Protein AF-0000000079093019 (afdb_homodimer)

Structure (mmCIF, N/CA/C/O backbone):
data_AF-0000000079093019-model_v1
#
loop_
_entity.id
_entity.type
_entity.pdbx_description
1 polymer 'Transthyretin-like family protein'
#
loop_
_atom_site.group_PDB
_atom_site.id
_atom_site.type_symbol
_atom_site.label_atom_id
_atom_site.label_alt_id
_atom_site.label_comp_id
_atom_site.label_asym_id
_atom_site.label_entity_id
_atom_site.label_seq_id
_atom_site.pdbx_PDB_ins_code
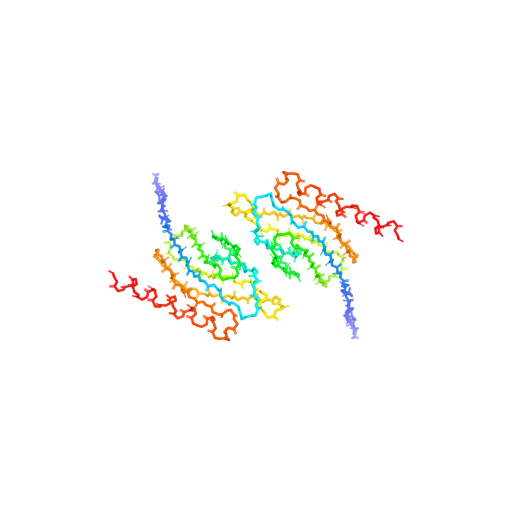_atom_site.Cartn_x
_atom_site.Cartn_y
_atom_site.Cartn_z
_atom_site.occupancy
_atom_site.B_iso_or_equiv
_atom_site.auth_seq_id
_atom_site.auth_comp_id
_atom_site.auth_asym_id
_atom_site.auth_atom_id
_atom_site.pdbx_PDB_model_num
ATOM 1 N N . MET A 1 1 ? 49.062 -25.953 28.672 1 39.28 1 MET A N 1
ATOM 2 C CA . MET A 1 1 ? 48.375 -24.812 28.062 1 39.28 1 MET A CA 1
ATOM 3 C C . MET A 1 1 ? 47.688 -25.219 26.766 1 39.28 1 MET A C 1
ATOM 5 O O . MET A 1 1 ? 48.344 -25.469 25.766 1 39.28 1 MET A O 1
ATOM 9 N N . PHE A 1 2 ? 46.594 -26.094 26.734 1 45.19 2 PHE A N 1
ATOM 10 C CA . PHE A 1 2 ? 45.656 -26.531 25.703 1 45.19 2 PHE A CA 1
ATOM 11 C C . PHE A 1 2 ? 45 -25.328 25.047 1 45.19 2 PHE A C 1
ATOM 13 O O . PHE A 1 2 ? 44.281 -24.562 25.703 1 45.19 2 PHE A O 1
ATOM 20 N N . ILE A 1 3 ? 45.594 -24.656 24.094 1 46.94 3 ILE A N 1
ATOM 21 C CA . ILE A 1 3 ? 45 -23.672 23.203 1 46.94 3 ILE A CA 1
ATOM 22 C C . ILE A 1 3 ? 43.719 -24.234 22.578 1 46.94 3 ILE A C 1
ATOM 24 O O . ILE A 1 3 ? 43.781 -25.219 21.828 1 46.94 3 ILE A O 1
ATOM 28 N N . PHE A 1 4 ? 42.562 -24.25 23.219 1 48.78 4 PHE A N 1
ATOM 29 C CA . PHE A 1 4 ? 41.25 -24.391 22.609 1 48.78 4 PHE A CA 1
ATOM 30 C C . PHE A 1 4 ? 41.125 -23.469 21.406 1 48.78 4 PHE A C 1
ATOM 32 O O . PHE A 1 4 ? 41 -22.25 21.547 1 48.78 4 PHE A O 1
ATOM 39 N N . PHE A 1 5 ? 41.781 -23.719 20.297 1 47.62 5 PHE A N 1
ATOM 40 C CA . PHE A 1 5 ? 41.469 -23.094 19.031 1 47.62 5 PHE A CA 1
ATOM 41 C C . PHE A 1 5 ? 39.969 -23.188 18.75 1 47.62 5 PHE A C 1
ATOM 43 O O . PHE A 1 5 ? 39.438 -24.281 18.484 1 47.62 5 PHE A O 1
ATOM 50 N N . LEU A 1 6 ? 39.094 -22.406 19.453 1 48.47 6 LEU A N 1
ATOM 51 C CA . LEU A 1 6 ? 37.719 -22.156 18.984 1 48.47 6 LEU A CA 1
ATOM 52 C C . LEU A 1 6 ? 37.688 -21.891 17.484 1 48.47 6 LEU A C 1
ATOM 54 O O . LEU A 1 6 ? 38.156 -20.828 17.031 1 48.47 6 LEU A O 1
ATOM 58 N N . LEU A 1 7 ? 38.062 -22.812 16.578 1 47.56 7 LEU A N 1
ATOM 59 C CA . LEU A 1 7 ? 37.656 -22.703 15.18 1 47.56 7 LEU A CA 1
ATOM 60 C C . LEU A 1 7 ? 36.219 -22.188 15.062 1 47.56 7 LEU A C 1
ATOM 62 O O . LEU A 1 7 ? 35.281 -22.875 15.43 1 47.56 7 LEU A O 1
ATOM 66 N N . GLY A 1 8 ? 35.938 -20.922 15.406 1 47.62 8 GLY A N 1
ATOM 67 C CA . GLY A 1 8 ? 34.719 -20.281 14.984 1 47.62 8 GLY A CA 1
ATOM 68 C C . GLY A 1 8 ? 34.281 -20.703 13.594 1 47.62 8 GLY A C 1
ATOM 69 O O . GLY A 1 8 ? 34.938 -20.375 12.602 1 47.62 8 GLY A O 1
ATOM 70 N N . LEU A 1 9 ? 33.781 -21.875 13.32 1 48.16 9 LEU A N 1
ATOM 71 C CA . LEU A 1 9 ? 33.031 -22.25 12.117 1 48.16 9 LEU A CA 1
ATOM 72 C C . LEU A 1 9 ? 32.125 -21.125 11.664 1 48.16 9 LEU A C 1
ATOM 74 O O . LEU A 1 9 ? 31.141 -20.812 12.336 1 48.16 9 LEU A O 1
ATOM 78 N N . LEU A 1 10 ? 32.656 -20.031 11.141 1 47.44 10 LEU A N 1
ATOM 79 C CA . LEU A 1 10 ? 31.844 -19.125 10.344 1 47.44 10 LEU A CA 1
ATOM 80 C C . LEU A 1 10 ? 30.969 -19.906 9.367 1 47.44 10 LEU A C 1
ATOM 82 O O . LEU A 1 10 ? 31.469 -20.438 8.367 1 47.44 10 LEU A O 1
ATOM 86 N N . LEU A 1 11 ? 30.141 -20.812 9.812 1 48.5 11 LEU A N 1
ATOM 87 C CA . LEU A 1 11 ? 29.109 -21.328 8.914 1 48.5 11 LEU A CA 1
ATOM 88 C C . LEU A 1 11 ? 28.484 -20.188 8.102 1 48.5 11 LEU A C 1
ATOM 90 O O . LEU A 1 11 ? 27.766 -19.344 8.648 1 48.5 11 LEU A O 1
ATOM 94 N N . ALA A 1 12 ? 29.266 -19.594 7.238 1 51.38 12 ALA A N 1
ATOM 95 C CA . ALA A 1 12 ? 28.625 -18.75 6.23 1 51.38 12 ALA A CA 1
ATOM 96 C C . ALA A 1 12 ? 27.359 -19.406 5.688 1 51.38 12 ALA A C 1
ATOM 98 O O . ALA A 1 12 ? 27.422 -20.344 4.883 1 51.38 12 ALA A O 1
ATOM 99 N N . ALA A 1 13 ? 26.391 -19.609 6.641 1 54.66 13 ALA A N 1
ATOM 100 C CA . ALA A 1 13 ? 25.141 -20.094 6.066 1 54.66 13 ALA A CA 1
ATOM 101 C C . ALA A 1 13 ? 24.797 -19.359 4.773 1 54.66 13 ALA A C 1
ATOM 103 O O . ALA A 1 13 ? 24.766 -18.125 4.742 1 54.66 13 ALA A O 1
ATOM 104 N N . ASN A 1 14 ? 25.25 -19.906 3.707 1 63.19 14 ASN A N 1
ATOM 105 C CA . ASN A 1 14 ? 25.016 -19.391 2.365 1 63.19 14 ASN A CA 1
ATOM 106 C C . ASN A 1 14 ? 23.547 -19.016 2.158 1 63.19 14 ASN A C 1
ATOM 108 O O . ASN A 1 14 ? 22.672 -19.891 2.188 1 63.19 14 ASN A O 1
ATOM 112 N N . ALA A 1 15 ? 23.188 -17.859 2.475 1 72.06 15 ALA A N 1
ATOM 113 C CA . ALA A 1 15 ? 21.859 -17.375 2.098 1 72.06 15 ALA A CA 1
ATOM 114 C C . ALA A 1 15 ? 21.609 -17.547 0.601 1 72.06 15 ALA A C 1
ATOM 116 O O . ALA A 1 15 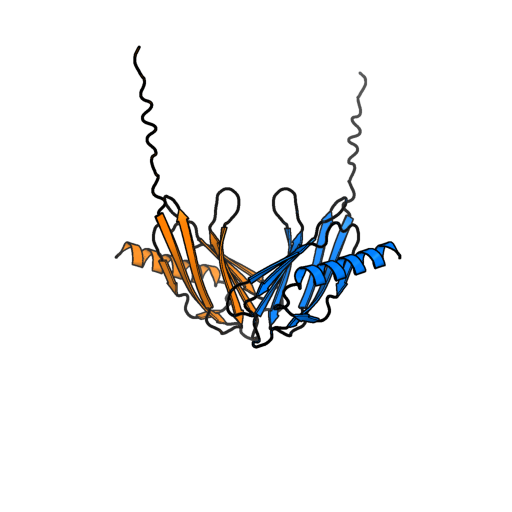? 22.531 -17.406 -0.205 1 72.06 15 ALA A O 1
ATOM 117 N N . LYS A 1 16 ? 20.641 -18.266 0.297 1 83.44 16 LYS A N 1
ATOM 118 C CA . LYS A 1 16 ? 20.188 -18.406 -1.083 1 83.44 16 LYS A CA 1
ATOM 119 C C . LYS A 1 16 ? 19.172 -17.328 -1.442 1 83.44 16 LYS A C 1
ATOM 121 O O . LYS A 1 16 ? 18.359 -16.922 -0.604 1 83.44 16 LYS A O 1
ATOM 126 N N . LYS A 1 17 ? 19.344 -16.859 -2.738 1 90.75 17 LYS A N 1
ATOM 127 C CA . LYS A 1 17 ? 18.391 -15.891 -3.266 1 90.75 17 LYS A CA 1
ATOM 128 C C . LYS A 1 17 ? 17.188 -16.594 -3.887 1 90.75 17 LYS A C 1
ATOM 130 O O . LYS A 1 17 ? 17.344 -17.5 -4.703 1 90.75 17 LYS A O 1
ATOM 135 N N . ILE A 1 18 ? 16.031 -16.328 -3.395 1 94 18 ILE A N 1
ATOM 136 C CA . ILE A 1 18 ? 14.789 -16.844 -3.973 1 94 18 ILE A CA 1
ATOM 137 C C . ILE A 1 18 ? 14.008 -15.711 -4.617 1 94 18 ILE A C 1
ATOM 139 O O . ILE A 1 18 ? 13.719 -14.703 -3.965 1 94 18 ILE A O 1
ATOM 143 N N . THR A 1 19 ? 13.695 -15.852 -5.922 1 96 19 THR A N 1
ATOM 144 C CA . THR A 1 19 ? 12.961 -14.844 -6.688 1 96 19 THR A CA 1
ATOM 145 C C . THR A 1 19 ? 11.531 -1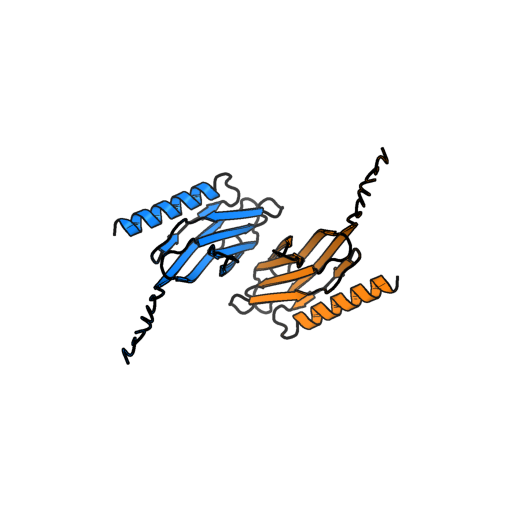5.305 -6.949 1 96 19 THR A C 1
ATOM 147 O O . THR A 1 19 ? 11.305 -16.453 -7.332 1 96 19 THR A O 1
ATOM 150 N N . VAL A 1 20 ? 10.594 -14.453 -6.652 1 97.31 20 VAL A N 1
ATOM 151 C CA . VAL A 1 20 ? 9.18 -14.672 -6.961 1 97.31 20 VAL A CA 1
ATOM 152 C C . VAL A 1 20 ? 8.727 -13.672 -8.023 1 97.31 20 VAL A C 1
ATOM 154 O O . VAL A 1 20 ? 8.898 -12.461 -7.855 1 97.31 20 VAL A O 1
ATOM 157 N N . GLU A 1 21 ? 8.219 -14.18 -9.141 1 98.06 21 GLU A N 1
ATOM 158 C CA . GLU A 1 21 ? 7.641 -13.359 -10.203 1 98.06 21 GLU A CA 1
ATOM 159 C C . GLU A 1 21 ? 6.156 -13.664 -10.383 1 98.06 21 GLU A C 1
ATOM 161 O O . GLU A 1 21 ? 5.75 -14.828 -10.398 1 98.06 21 GLU A O 1
ATOM 166 N N . VAL A 1 22 ? 5.387 -12.617 -10.43 1 98.5 22 VAL A N 1
ATOM 167 C CA . VAL A 1 22 ? 3.953 -12.789 -10.648 1 98.5 22 VAL A CA 1
ATOM 168 C C . VAL A 1 22 ? 3.5 -11.898 -11.805 1 98.5 22 VAL A C 1
ATOM 170 O O . VAL A 1 22 ? 3.969 -10.766 -11.953 1 98.5 22 VAL A O 1
ATOM 173 N N . VAL A 1 23 ? 2.656 -12.414 -12.664 1 98.31 23 VAL A N 1
ATOM 174 C CA . VAL A 1 23 ? 2.078 -11.688 -13.789 1 98.31 23 VAL A CA 1
ATOM 175 C C . VAL A 1 23 ? 0.581 -11.969 -13.875 1 98.31 23 VAL A C 1
ATOM 177 O O . VAL A 1 23 ? 0.133 -13.07 -13.547 1 98.31 23 VAL A O 1
ATOM 180 N N . GLY A 1 24 ? -0.191 -10.977 -14.258 1 98.25 24 GLY A N 1
ATOM 181 C CA . GLY A 1 24 ? -1.621 -11.164 -14.438 1 98.25 24 GLY A CA 1
ATOM 182 C C . GLY A 1 24 ? -2.332 -9.906 -14.914 1 98.25 24 GLY A C 1
ATOM 183 O O . GLY A 1 24 ? -1.687 -8.914 -15.25 1 98.25 24 GLY A O 1
ATOM 184 N N . LYS A 1 25 ? -3.578 -10.062 -15.055 1 97.62 25 LYS A N 1
ATOM 185 C CA . LYS A 1 25 ? -4.473 -8.984 -15.477 1 97.62 25 LYS A CA 1
ATOM 186 C C . LYS A 1 25 ? -5.754 -8.984 -14.648 1 97.62 25 LYS A C 1
ATOM 188 O O . LYS A 1 25 ? -6.457 -9.992 -14.578 1 97.62 25 LYS A O 1
ATOM 193 N N . PHE A 1 26 ? -6.008 -7.797 -14 1 97.25 26 PHE A N 1
ATOM 194 C CA . PHE A 1 26 ? -7.223 -7.695 -13.203 1 97.25 26 PHE A CA 1
ATOM 195 C C . PHE A 1 26 ? -8.367 -7.109 -14.023 1 97.25 26 PHE A C 1
ATOM 197 O O . PHE A 1 26 ? -8.156 -6.195 -14.82 1 97.25 26 PHE A O 1
ATOM 204 N N . LEU A 1 27 ? -9.477 -7.625 -13.82 1 96.69 27 LEU A N 1
ATOM 205 C CA . LEU A 1 27 ? -10.711 -7.125 -14.43 1 96.69 27 LEU A CA 1
ATOM 206 C C . LEU A 1 27 ? -11.688 -6.656 -13.359 1 96.69 27 LEU A C 1
ATOM 208 O O . LEU A 1 27 ? -11.773 -7.254 -12.281 1 96.69 27 LEU A O 1
ATOM 212 N N . CYS A 1 28 ? -12.359 -5.57 -13.641 1 95.56 28 CYS A N 1
ATOM 213 C CA . CYS A 1 28 ? -13.508 -5.098 -12.883 1 95.56 28 CYS A CA 1
ATOM 214 C C . CYS A 1 28 ? -14.719 -4.902 -13.789 1 95.56 28 CYS A C 1
ATOM 216 O O . CYS A 1 28 ? -14.57 -4.535 -14.961 1 95.56 28 CYS A O 1
ATOM 218 N N . HIS A 1 29 ? -15.914 -5.215 -13.508 1 90.38 29 HIS A N 1
ATOM 219 C CA . HIS A 1 29 ? -17.094 -5.195 -14.359 1 90.38 29 HIS A CA 1
ATOM 220 C C . HIS A 1 29 ? -17.438 -3.771 -14.789 1 90.38 29 HIS A C 1
ATOM 222 O O . HIS A 1 29 ? -17.734 -3.525 -15.961 1 90.38 29 HIS A O 1
ATOM 228 N N . ASN A 1 30 ? -17.609 -2.852 -14.086 1 76.19 30 ASN A N 1
ATOM 229 C CA . ASN A 1 30 ? -18.266 -1.607 -14.484 1 76.19 30 ASN A CA 1
ATOM 230 C C . ASN A 1 30 ? -17.281 -0.437 -14.484 1 76.19 30 ASN A C 1
ATOM 232 O O . ASN A 1 30 ? -17.625 0.669 -14.898 1 76.19 30 ASN A O 1
ATOM 236 N N . ASN A 1 31 ? -16.109 -0.657 -14.109 1 81.19 31 ASN A N 1
ATOM 237 C CA . ASN A 1 31 ? -15.25 0.514 -13.953 1 81.19 31 ASN A CA 1
ATOM 238 C C . ASN A 1 31 ? -13.773 0.156 -14.125 1 81.19 31 ASN A C 1
ATOM 240 O O . ASN A 1 31 ? -13.375 -0.984 -13.875 1 81.19 31 ASN A O 1
ATOM 244 N N . GLN A 1 32 ? -13.148 1.123 -14.836 1 91.25 32 GLN A N 1
ATOM 245 C CA . GLN A 1 32 ? -11.695 1.089 -14.734 1 91.25 32 GLN A CA 1
ATOM 246 C C . GLN A 1 32 ? -11.219 1.742 -13.445 1 91.25 32 GLN A C 1
ATOM 248 O O . GLN A 1 32 ? -11.508 2.912 -13.188 1 91.25 32 GLN A O 1
ATOM 253 N N . VAL A 1 33 ? -10.57 0.942 -12.617 1 93.69 33 VAL A N 1
ATOM 254 C CA . VAL A 1 33 ? -10.102 1.489 -11.352 1 93.69 33 VAL A CA 1
ATOM 255 C C . VAL A 1 33 ? -8.633 1.136 -11.141 1 93.69 33 VAL A C 1
ATOM 257 O O . VAL A 1 33 ? -8.141 0.136 -11.68 1 93.69 33 VAL A O 1
ATOM 260 N N . PRO A 1 34 ? -7.93 2.023 -10.469 1 95.31 34 PRO A N 1
ATOM 261 C CA . PRO A 1 34 ? -6.559 1.664 -10.094 1 95.31 34 PRO A CA 1
ATOM 262 C C . PRO A 1 34 ? -6.508 0.497 -9.109 1 95.31 34 PRO A C 1
ATOM 264 O O . PRO A 1 34 ? -7.367 0.386 -8.227 1 95.31 34 PRO A O 1
ATOM 267 N N . VAL A 1 35 ? -5.613 -0.369 -9.328 1 96.25 35 VAL A N 1
ATOM 268 C CA . VAL A 1 35 ? -5.355 -1.505 -8.445 1 96.25 35 VAL A CA 1
ATOM 269 C C . VAL A 1 35 ? -3.924 -1.44 -7.922 1 96.25 35 VAL A C 1
ATOM 271 O O . VAL A 1 35 ? -2.982 -1.256 -8.695 1 96.25 35 VAL A O 1
ATOM 274 N N . TYR A 1 36 ? -3.768 -1.495 -6.656 1 97.31 36 TYR A N 1
ATOM 275 C CA . TYR A 1 36 ? -2.461 -1.537 -6.008 1 97.31 36 TYR A CA 1
ATOM 276 C C . TYR A 1 36 ? -2.102 -2.961 -5.598 1 97.31 36 TYR A C 1
ATOM 278 O O . TYR A 1 36 ? -2.916 -3.664 -4.996 1 97.31 36 TYR A O 1
ATOM 286 N N . ILE A 1 37 ? -0.915 -3.41 -5.918 1 98.19 37 ILE A N 1
ATOM 287 C CA . ILE A 1 37 ? -0.476 -4.777 -5.668 1 98.19 37 ILE A CA 1
ATOM 288 C C . ILE A 1 37 ? 0.888 -4.766 -4.98 1 98.19 37 ILE A C 1
ATOM 290 O O . ILE A 1 37 ? 1.815 -4.098 -5.445 1 98.19 37 ILE A O 1
ATOM 294 N N . GLU A 1 38 ? 1.016 -5.484 -3.908 1 97.81 38 GLU A N 1
ATOM 295 C CA . GLU A 1 38 ? 2.281 -5.68 -3.207 1 97.81 38 GLU A CA 1
ATOM 296 C C . GLU A 1 38 ? 2.656 -7.16 -3.15 1 97.81 38 GLU A C 1
ATOM 298 O O . GLU A 1 38 ? 1.808 -8.008 -2.877 1 97.81 38 GLU A O 1
ATOM 303 N N . LEU A 1 39 ? 3.916 -7.414 -3.447 1 97.94 39 LEU A N 1
ATOM 304 C CA . LEU A 1 39 ? 4.543 -8.695 -3.123 1 97.94 39 LEU A CA 1
ATOM 305 C C . LEU A 1 39 ? 5.336 -8.594 -1.825 1 97.94 39 LEU A C 1
ATOM 307 O O . LEU A 1 39 ? 6.273 -7.801 -1.724 1 97.94 39 LEU A O 1
ATOM 311 N N . ARG A 1 40 ? 4.902 -9.352 -0.889 1 97.19 40 ARG A N 1
ATOM 312 C CA . ARG A 1 40 ? 5.5 -9.297 0.44 1 97.19 40 ARG A CA 1
ATOM 313 C C . ARG A 1 40 ? 5.98 -10.68 0.881 1 97.19 40 ARG A C 1
ATOM 315 O O . ARG A 1 40 ? 5.723 -11.68 0.207 1 97.19 40 ARG A O 1
ATOM 322 N N . GLU A 1 41 ? 6.77 -10.695 1.897 1 95.06 41 GLU A N 1
ATOM 323 C CA . GLU A 1 41 ? 7.262 -11.922 2.518 1 95.06 41 GLU A CA 1
ATOM 324 C C . GLU A 1 41 ? 7.043 -11.906 4.027 1 95.06 41 GLU A C 1
ATOM 326 O O . GLU A 1 41 ? 7.379 -10.93 4.699 1 95.06 41 GLU A O 1
ATOM 331 N N . HIS A 1 42 ? 6.461 -12.961 4.523 1 93.31 42 HIS A N 1
ATOM 332 C CA . HIS A 1 42 ? 6.336 -13.102 5.969 1 93.31 42 HIS A CA 1
ATOM 333 C C . HIS A 1 42 ? 7.699 -13.273 6.625 1 93.31 42 HIS A C 1
ATOM 335 O O . HIS A 1 42 ? 8.516 -14.078 6.168 1 93.31 42 HIS A O 1
ATOM 341 N N . ASP A 1 43 ? 7.91 -12.461 7.66 1 84.94 43 ASP A N 1
ATOM 342 C CA . ASP A 1 43 ? 9.125 -12.617 8.461 1 84.94 43 ASP A CA 1
ATOM 343 C C . ASP A 1 43 ? 8.805 -12.586 9.953 1 84.94 43 ASP A C 1
ATOM 345 O O . ASP A 1 43 ? 7.645 -12.422 10.344 1 84.94 43 ASP A O 1
ATOM 349 N N . TRP A 1 44 ? 9.812 -12.836 10.75 1 78.06 44 TRP A N 1
ATOM 350 C CA . TRP A 1 44 ? 9.648 -13.016 12.188 1 78.06 44 TRP A CA 1
ATOM 351 C C . TRP A 1 44 ? 9.156 -11.734 12.852 1 78.06 44 TRP A C 1
ATOM 353 O O . TRP A 1 44 ? 8.227 -11.758 13.656 1 78.06 44 TRP A O 1
ATOM 363 N N . ILE A 1 45 ? 9.711 -10.617 12.516 1 75.19 45 ILE A N 1
ATOM 364 C CA . ILE A 1 45 ? 9.359 -9.383 13.203 1 75.19 45 ILE A CA 1
ATOM 365 C C . ILE A 1 45 ? 8.383 -8.578 12.352 1 75.19 45 ILE A C 1
ATOM 367 O O . ILE A 1 45 ? 7.25 -8.32 12.773 1 75.19 45 ILE A O 1
ATOM 371 N N . THR A 1 46 ? 8.797 -8.148 11.219 1 80.06 46 THR A N 1
ATOM 372 C CA . THR A 1 46 ? 7.961 -7.383 10.305 1 80.06 46 THR A CA 1
ATOM 373 C C . THR A 1 46 ? 8.047 -7.949 8.891 1 80.06 46 THR A C 1
ATOM 375 O O . THR A 1 46 ? 9.125 -8.352 8.438 1 80.06 46 THR A O 1
ATOM 378 N N . ASP A 1 47 ? 6.934 -8.031 8.273 1 87.19 47 ASP A N 1
ATOM 379 C CA . ASP A 1 47 ? 6.898 -8.461 6.879 1 87.19 47 ASP A CA 1
ATOM 380 C C . ASP A 1 47 ? 7.75 -7.543 6 1 87.19 47 ASP A C 1
ATOM 382 O O . ASP A 1 47 ? 7.844 -6.34 6.258 1 87.19 47 ASP A O 1
ATOM 386 N N . ASP A 1 48 ? 8.406 -8.203 5.039 1 90.62 48 ASP A N 1
ATOM 387 C CA . ASP A 1 48 ? 9.211 -7.441 4.086 1 90.62 48 ASP A CA 1
ATOM 388 C C . ASP A 1 48 ? 8.43 -7.16 2.807 1 90.62 48 ASP A C 1
ATOM 390 O O . ASP A 1 48 ? 7.715 -8.031 2.307 1 90.62 48 ASP A O 1
ATOM 394 N N . LEU A 1 49 ? 8.508 -5.961 2.354 1 93.5 49 LEU A N 1
ATOM 395 C CA . LEU A 1 49 ? 8.023 -5.625 1.018 1 93.5 49 LEU A CA 1
ATOM 396 C C . LEU A 1 49 ? 9.062 -5.98 -0.04 1 93.5 49 LEU A C 1
ATOM 398 O O . LEU A 1 49 ? 10.188 -5.48 -0.004 1 93.5 49 LEU A O 1
ATOM 402 N N . LEU A 1 50 ? 8.75 -6.859 -0.938 1 95.12 50 LEU A N 1
ATOM 403 C CA . LEU A 1 50 ? 9.688 -7.285 -1.979 1 95.12 50 LEU A CA 1
ATOM 404 C C . LEU A 1 50 ? 9.531 -6.422 -3.227 1 95.12 50 LEU A C 1
ATOM 406 O O . LEU A 1 50 ? 10.523 -6.094 -3.881 1 95.12 50 LEU A O 1
ATOM 410 N N . ALA A 1 51 ? 8.266 -6.129 -3.584 1 96.5 51 ALA A N 1
ATOM 411 C CA . ALA A 1 51 ? 7.957 -5.32 -4.758 1 96.5 51 ALA A CA 1
ATOM 412 C C . ALA A 1 51 ? 6.527 -4.793 -4.699 1 96.5 51 ALA A C 1
ATOM 414 O O . ALA A 1 51 ? 5.699 -5.309 -3.941 1 96.5 51 ALA A O 1
ATOM 415 N N . TRP A 1 52 ? 6.242 -3.725 -5.426 1 96.31 52 TRP A N 1
ATOM 416 C CA . TRP A 1 52 ? 4.871 -3.25 -5.566 1 96.31 52 TRP A CA 1
ATOM 417 C C . TRP A 1 52 ? 4.672 -2.541 -6.902 1 96.31 52 TRP A C 1
ATOM 419 O O . TRP A 1 52 ? 5.645 -2.172 -7.566 1 96.31 52 TRP A O 1
ATOM 429 N N . THR A 1 53 ? 3.43 -2.494 -7.391 1 94.44 53 THR A N 1
ATOM 430 C CA . THR A 1 53 ? 3.033 -1.729 -8.57 1 94.44 53 THR A CA 1
ATOM 431 C C . THR A 1 53 ? 1.582 -1.272 -8.453 1 94.44 53 THR A C 1
ATOM 433 O O . THR A 1 53 ? 0.871 -1.675 -7.531 1 94.44 53 THR A O 1
ATOM 436 N N . SER A 1 54 ? 1.259 -0.276 -9.164 1 93.88 54 SER A N 1
ATOM 437 C CA . SER A 1 54 ? -0.121 0.169 -9.328 1 93.88 54 SER A CA 1
ATOM 438 C C . SER A 1 54 ? -0.508 0.232 -10.805 1 93.88 54 SER A C 1
ATOM 440 O O . SER A 1 54 ? 0.215 0.812 -11.617 1 93.88 54 SER A O 1
ATOM 442 N N . VAL A 1 55 ? -1.641 -0.388 -11.102 1 93.12 55 VAL A N 1
ATOM 443 C CA . VAL A 1 55 ? -2.076 -0.442 -12.492 1 93.12 55 VAL A CA 1
ATOM 444 C C . VAL A 1 55 ? -3.557 -0.073 -12.586 1 93.12 55 VAL A C 1
ATOM 446 O O . VAL A 1 55 ? -4.289 -0.163 -11.602 1 93.12 55 VAL A O 1
ATOM 449 N N . MET A 1 56 ? -3.943 0.325 -13.766 1 92.62 56 MET A N 1
ATOM 450 C CA . MET A 1 56 ? -5.348 0.556 -14.078 1 92.62 56 MET A CA 1
ATOM 451 C C . MET A 1 56 ? -5.973 -0.68 -14.719 1 92.62 56 MET A C 1
ATOM 453 O O . MET A 1 56 ? -5.398 -1.264 -15.641 1 92.62 56 MET A O 1
ATOM 457 N N . THR A 1 57 ? -7.062 -1.1 -14.102 1 93.75 57 THR A N 1
ATOM 458 C CA . THR A 1 57 ? -7.75 -2.174 -14.805 1 93.75 57 THR A CA 1
ATOM 459 C C . THR A 1 57 ? -8.148 -1.729 -16.203 1 93.75 57 THR A C 1
ATOM 461 O O . THR A 1 57 ? -8.531 -0.576 -16.422 1 93.75 57 THR A O 1
ATOM 464 N N . PRO A 1 58 ? -7.988 -2.576 -17.203 1 93.69 58 PRO A N 1
ATOM 465 C CA . PRO A 1 58 ? -7.523 -3.965 -17.172 1 93.69 58 PRO A CA 1
ATOM 466 C C . PRO A 1 58 ? -6.086 -4.121 -17.656 1 93.69 58 PRO A C 1
ATOM 468 O O . PRO A 1 58 ? -5.793 -5.02 -18.453 1 93.69 58 PRO A O 1
ATOM 471 N N . GLU A 1 59 ? -5.148 -3.324 -17.156 1 91.69 59 GLU A N 1
ATOM 472 C CA . GLU A 1 59 ? -3.754 -3.42 -17.578 1 91.69 59 GLU A CA 1
ATOM 473 C C . GLU A 1 59 ? -3.062 -4.617 -16.938 1 91.69 59 GLU A C 1
ATOM 475 O O . GLU A 1 59 ? -3.445 -5.051 -15.852 1 91.69 59 GLU A O 1
ATOM 480 N N . ILE A 1 60 ? -2.127 -5.094 -17.688 1 95 60 ILE A N 1
ATOM 481 C CA . ILE A 1 60 ? -1.307 -6.195 -17.188 1 95 60 ILE A CA 1
ATOM 482 C C . ILE A 1 60 ? -0.383 -5.688 -16.078 1 95 60 ILE A C 1
ATOM 484 O O . ILE A 1 60 ? 0.193 -4.602 -16.188 1 95 60 ILE A O 1
ATOM 488 N N . PHE A 1 61 ? -0.295 -6.449 -15.031 1 96.5 61 PHE A N 1
ATOM 489 C CA . PHE A 1 61 ? 0.708 -6.16 -14.016 1 96.5 61 PHE A CA 1
ATOM 490 C C . PHE A 1 61 ? 1.796 -7.227 -14 1 96.5 61 PHE A C 1
ATOM 492 O O . PHE A 1 61 ? 1.551 -8.375 -14.383 1 96.5 61 PHE A O 1
ATOM 499 N N . ARG A 1 62 ? 2.951 -6.832 -13.594 1 96.31 62 ARG A N 1
ATOM 500 C CA . ARG A 1 62 ? 4.102 -7.707 -13.398 1 96.31 62 ARG A CA 1
ATOM 501 C C . ARG A 1 62 ? 4.918 -7.273 -12.18 1 96.31 62 ARG A C 1
ATOM 503 O O . ARG A 1 62 ? 5.23 -6.094 -12.031 1 96.31 62 ARG A O 1
ATOM 510 N N . LEU A 1 63 ? 5.211 -8.188 -11.312 1 97.06 63 LEU A N 1
ATOM 511 C CA . LEU A 1 63 ? 6.039 -7.945 -10.141 1 97.06 63 LEU A CA 1
ATOM 512 C C . LEU A 1 63 ? 7.133 -9 -10.016 1 97.06 63 LEU A C 1
ATOM 514 O O . LEU A 1 63 ? 6.891 -10.18 -10.266 1 97.06 63 LEU A O 1
ATOM 518 N N . THR A 1 64 ? 8.281 -8.547 -9.695 1 96.69 64 THR A N 1
ATOM 519 C CA . THR A 1 64 ? 9.414 -9.414 -9.391 1 96.69 64 THR A CA 1
ATOM 520 C C . THR A 1 64 ? 10.078 -8.992 -8.078 1 96.69 64 THR A C 1
ATOM 522 O O . THR A 1 64 ? 10.383 -7.812 -7.879 1 96.69 64 THR A O 1
ATOM 525 N N . GLY A 1 65 ? 10.227 -9.906 -7.172 1 96.62 65 GLY A N 1
ATOM 526 C CA . GLY A 1 65 ? 10.883 -9.664 -5.902 1 96.62 65 GLY A CA 1
ATOM 527 C C . GLY A 1 65 ? 11.828 -10.781 -5.492 1 96.62 65 GLY A C 1
ATOM 528 O O . GLY A 1 65 ? 11.555 -11.953 -5.758 1 96.62 65 GLY A O 1
ATOM 529 N N . THR A 1 66 ? 12.906 -10.391 -4.871 1 93.94 66 THR A N 1
ATOM 530 C CA . THR A 1 66 ? 13.914 -11.352 -4.43 1 93.94 66 THR A CA 1
ATOM 531 C C . THR A 1 66 ? 14.195 -11.203 -2.938 1 93.94 66 THR A C 1
ATOM 533 O O . THR A 1 66 ? 14.172 -10.086 -2.408 1 93.94 66 THR A O 1
ATOM 536 N N . GLU A 1 67 ? 14.281 -12.25 -2.285 1 90.88 67 GLU A N 1
ATOM 537 C CA . GLU A 1 67 ? 14.664 -12.266 -0.875 1 90.88 67 GLU A CA 1
ATOM 538 C C . GLU A 1 67 ? 15.836 -13.203 -0.628 1 90.88 67 GLU A C 1
ATOM 540 O O . GLU A 1 67 ? 15.891 -14.305 -1.188 1 90.88 67 GLU A O 1
ATOM 545 N N . ASN A 1 68 ? 16.734 -12.719 0.167 1 84 68 ASN A N 1
ATOM 546 C CA . ASN A 1 68 ? 17.828 -13.57 0.623 1 84 68 ASN A CA 1
ATOM 547 C C . ASN A 1 68 ? 17.453 -14.359 1.871 1 84 68 ASN A C 1
ATOM 549 O O . ASN A 1 68 ? 17.062 -13.773 2.885 1 84 68 ASN A O 1
ATOM 553 N N . GLU A 1 69 ? 17.391 -15.516 1.697 1 79.06 69 GLU A N 1
ATOM 554 C CA . GLU A 1 69 ? 17.031 -16.328 2.852 1 79.06 69 GLU A CA 1
ATOM 555 C C . GLU A 1 69 ? 17.812 -17.641 2.879 1 79.06 69 GLU A C 1
ATOM 557 O O . GLU A 1 69 ? 18.344 -18.078 1.855 1 79.06 69 GLU A O 1
ATOM 562 N N . MET A 1 70 ? 17.969 -18.312 3.979 1 73.81 70 MET A N 1
ATOM 563 C CA . MET A 1 70 ? 18.719 -19.562 4.156 1 73.81 70 MET A CA 1
ATOM 564 C C . MET A 1 70 ? 17.875 -20.766 3.721 1 73.81 70 MET A C 1
ATOM 566 O O . MET A 1 70 ? 18.422 -21.766 3.24 1 73.81 70 MET A O 1
ATOM 570 N N . ARG A 1 71 ? 16.672 -20.625 3.955 1 81.94 71 ARG A N 1
ATOM 571 C CA . ARG A 1 71 ? 15.875 -21.812 3.674 1 81.94 71 ARG A CA 1
ATOM 572 C C . ARG A 1 71 ? 14.742 -21.5 2.711 1 81.94 71 ARG A C 1
ATOM 574 O O . ARG A 1 71 ? 14.758 -21.938 1.556 1 81.94 71 ARG A O 1
ATOM 581 N N . SER A 1 72 ? 13.727 -21.156 3.121 1 89.69 72 SER A N 1
ATOM 582 C CA . SER A 1 72 ? 12.523 -20.891 2.342 1 89.69 72 SER A CA 1
ATOM 583 C C . SER A 1 72 ? 11.93 -19.516 2.684 1 89.69 72 SER A C 1
ATOM 585 O O . SER A 1 72 ? 12.266 -18.938 3.719 1 89.69 72 SER A O 1
ATOM 587 N N . ILE A 1 73 ? 11.211 -19.109 1.644 1 94 73 ILE A N 1
ATOM 588 C CA . ILE A 1 73 ? 10.461 -17.891 1.929 1 94 73 ILE A CA 1
ATOM 589 C C . ILE A 1 73 ? 8.969 -18.172 1.89 1 94 73 ILE A C 1
ATOM 591 O O . ILE A 1 73 ? 8.539 -19.203 1.344 1 94 73 ILE A O 1
ATOM 595 N N . ASN A 1 74 ? 8.125 -17.281 2.525 1 95.69 74 ASN A N 1
ATOM 596 C CA . ASN A 1 74 ? 6.664 -17.359 2.547 1 95.69 74 ASN A CA 1
ATOM 597 C C . ASN A 1 74 ? 6.031 -16.125 1.919 1 95.69 74 ASN A C 1
ATOM 599 O O . ASN A 1 74 ? 5.461 -15.281 2.623 1 95.69 74 ASN A O 1
ATOM 603 N N . PRO A 1 75 ? 6.07 -16.078 0.602 1 97.25 75 PRO A N 1
ATOM 604 C CA . PRO A 1 75 ? 5.547 -14.883 -0.073 1 97.25 75 PRO A CA 1
ATOM 605 C C . PRO A 1 75 ? 4.02 -14.828 -0.07 1 97.25 75 PRO A C 1
ATOM 607 O O . PRO A 1 75 ? 3.361 -15.852 0.104 1 97.25 75 PRO A O 1
ATOM 610 N N . PHE A 1 76 ? 3.512 -13.609 -0.203 1 98.25 76 PHE A N 1
ATOM 611 C CA . PHE A 1 76 ? 2.082 -13.398 -0.384 1 98.25 76 PHE A CA 1
ATOM 612 C C . PHE A 1 76 ? 1.815 -12.102 -1.144 1 98.25 76 PHE A C 1
ATOM 614 O O . PHE A 1 76 ? 2.684 -11.234 -1.218 1 98.25 76 PHE A O 1
ATOM 621 N N . LEU A 1 77 ? 0.678 -12.008 -1.745 1 98.44 77 LEU A N 1
ATOM 622 C CA . LEU A 1 77 ? 0.233 -10.805 -2.434 1 98.44 77 LEU A CA 1
ATOM 623 C C . LEU A 1 77 ? -0.806 -10.055 -1.606 1 98.44 77 LEU A C 1
ATOM 625 O O . LEU A 1 77 ? -1.678 -10.672 -0.991 1 98.44 77 LEU A O 1
ATOM 629 N N . VAL A 1 78 ? -0.656 -8.789 -1.542 1 98.19 78 VAL A N 1
ATOM 630 C CA . VAL A 1 78 ? -1.713 -7.898 -1.081 1 98.19 78 VAL A CA 1
ATOM 631 C C . VAL A 1 78 ? -2.281 -7.117 -2.264 1 98.19 78 VAL A C 1
ATOM 633 O O . VAL A 1 78 ? -1.541 -6.434 -2.977 1 98.19 78 VAL A O 1
ATOM 636 N N . ILE A 1 79 ? -3.545 -7.191 -2.49 1 98.31 79 ILE A N 1
ATOM 637 C CA . ILE A 1 79 ? -4.23 -6.531 -3.596 1 98.31 79 ILE A CA 1
ATOM 638 C C . ILE A 1 79 ? -5.293 -5.578 -3.051 1 98.31 79 ILE A C 1
ATOM 640 O O . ILE A 1 79 ? -6.176 -5.988 -2.293 1 98.31 79 ILE A O 1
ATOM 644 N N . LYS A 1 80 ? -5.184 -4.332 -3.381 1 97.69 80 LYS A N 1
ATOM 645 C CA . LYS A 1 80 ? -6.125 -3.307 -2.941 1 97.69 80 LYS A CA 1
ATOM 646 C C . LYS A 1 80 ? -6.832 -2.664 -4.129 1 97.69 80 LYS A C 1
ATOM 648 O O . LYS A 1 80 ? -6.184 -2.211 -5.074 1 97.69 80 LYS A O 1
ATOM 653 N N . HIS A 1 81 ? -8.156 -2.615 -4.082 1 95.31 81 HIS A N 1
ATOM 654 C CA . HIS A 1 81 ? -8.93 -2.072 -5.191 1 95.31 81 HIS A CA 1
ATOM 655 C C . HIS A 1 81 ? -10.273 -1.527 -4.711 1 95.31 81 HIS A C 1
ATOM 657 O O . HIS A 1 81 ? -10.641 -1.716 -3.553 1 95.31 81 HIS A O 1
ATOM 663 N N . THR A 1 82 ? -10.945 -0.863 -5.602 1 93 82 THR A N 1
ATOM 664 C CA . THR A 1 82 ? -12.258 -0.292 -5.297 1 93 82 THR A CA 1
ATOM 665 C C . THR A 1 82 ? -13.273 -0.664 -6.367 1 93 82 THR A C 1
ATOM 667 O O . THR A 1 82 ? -14.117 0.152 -6.738 1 93 82 THR A O 1
ATOM 670 N N . CYS A 1 83 ? -13.188 -1.826 -6.887 1 94 83 CYS A N 1
ATOM 671 C CA . CYS A 1 83 ? -14.016 -2.256 -8 1 94 83 CYS A CA 1
ATOM 672 C C . CYS A 1 83 ? -15.5 -2.109 -7.668 1 94 83 CYS A C 1
ATOM 674 O O . CYS A 1 83 ? -16.297 -1.766 -8.539 1 94 83 CYS A O 1
ATOM 676 N N . ARG A 1 84 ? -15.906 -2.273 -6.516 1 92.25 84 ARG A N 1
ATOM 677 C CA . ARG A 1 84 ? -17.312 -2.238 -6.109 1 92.25 84 ARG A CA 1
ATOM 678 C C . ARG A 1 84 ? -17.688 -0.875 -5.539 1 92.25 84 ARG A C 1
ATOM 680 O O . ARG A 1 84 ? -18.719 -0.726 -4.902 1 92.25 84 ARG A O 1
ATOM 687 N N . GLY A 1 85 ? -16.688 0.069 -5.559 1 88.62 85 GLY A N 1
ATOM 688 C CA . GLY A 1 85 ? -16.953 1.432 -5.125 1 88.62 85 GLY A CA 1
ATOM 689 C C . GLY A 1 85 ? -16.484 1.709 -3.709 1 88.62 85 GLY A C 1
ATOM 690 O O . GLY A 1 85 ? -16.672 2.811 -3.191 1 88.62 85 GLY A O 1
ATOM 691 N N . TYR A 1 86 ? -16.031 0.656 -3.064 1 88.5 86 TYR A N 1
ATOM 692 C CA . TYR A 1 86 ? -15.453 0.809 -1.731 1 88.5 86 TYR A CA 1
ATOM 693 C C . TYR A 1 86 ? -14.117 0.08 -1.623 1 88.5 86 TYR A C 1
ATOM 695 O O . TYR A 1 86 ? -13.836 -0.824 -2.412 1 88.5 86 TYR A O 1
ATOM 703 N N . PRO A 1 87 ? -13.266 0.576 -0.714 1 92.06 87 PRO A N 1
ATOM 704 C CA . PRO A 1 87 ? -11.945 -0.04 -0.594 1 92.06 87 PRO A CA 1
ATOM 705 C C . PRO A 1 87 ? -12.016 -1.513 -0.195 1 92.06 87 PRO A C 1
ATOM 707 O O . PRO A 1 87 ? -12.711 -1.866 0.759 1 92.06 87 PRO A O 1
ATOM 710 N N . GLU A 1 88 ? -11.352 -2.377 -0.933 1 94.88 88 GLU A N 1
ATOM 711 C CA . GLU A 1 88 ? -11.203 -3.799 -0.639 1 94.88 88 GLU A CA 1
ATOM 712 C C . GLU A 1 88 ? -9.742 -4.223 -0.668 1 94.88 88 GLU A C 1
ATOM 714 O O . GLU A 1 88 ? -8.961 -3.719 -1.475 1 94.88 88 GLU A O 1
ATOM 719 N N . LYS A 1 89 ? -9.438 -5.113 0.187 1 96.56 89 LYS A N 1
ATOM 720 C CA . LYS A 1 89 ? -8.094 -5.672 0.306 1 96.56 89 LYS A CA 1
ATOM 721 C C . LYS A 1 89 ? -8.125 -7.195 0.298 1 96.56 89 LYS A C 1
ATOM 723 O O . LYS A 1 89 ? -8.891 -7.809 1.043 1 96.56 89 LYS A O 1
ATOM 728 N N . LEU A 1 90 ? -7.375 -7.781 -0.564 1 98 90 LEU A N 1
ATOM 729 C CA . LEU A 1 90 ? -7.211 -9.234 -0.633 1 98 90 LEU A CA 1
ATOM 730 C C . LEU A 1 90 ? -5.781 -9.633 -0.3 1 98 90 LEU A C 1
ATOM 732 O O . LEU A 1 90 ? -4.832 -8.938 -0.674 1 98 90 LEU A O 1
ATOM 736 N N . ILE A 1 91 ? -5.652 -10.758 0.368 1 98.19 91 ILE A N 1
ATOM 737 C CA . ILE A 1 91 ? -4.348 -11.344 0.664 1 98.19 91 ILE A CA 1
ATOM 738 C C . ILE A 1 91 ? -4.277 -12.758 0.093 1 98.19 91 ILE A C 1
ATOM 740 O O . ILE A 1 91 ? -5.152 -13.594 0.361 1 98.19 91 ILE A O 1
ATOM 744 N N . VAL A 1 92 ? -3.314 -13.031 -0.708 1 98.69 92 VAL A N 1
ATOM 745 C CA . VAL A 1 92 ? -3.123 -14.336 -1.327 1 98.69 92 VAL A CA 1
ATOM 746 C C . VAL A 1 92 ? -1.789 -14.93 -0.877 1 98.69 92 VAL A C 1
ATOM 748 O O . VAL A 1 92 ? -0.726 -14.5 -1.328 1 98.69 92 VAL A O 1
ATOM 751 N N . ASP A 1 93 ? -1.82 -15.969 -0.182 1 98.12 93 ASP A N 1
ATOM 752 C CA . ASP A 1 93 ? -0.634 -16.641 0.327 1 98.12 93 ASP A CA 1
ATOM 753 C C . ASP A 1 93 ? -0.124 -17.688 -0.671 1 98.12 93 ASP A C 1
ATOM 755 O O . ASP A 1 93 ? -0.91 -18.438 -1.241 1 98.12 93 ASP A O 1
ATOM 759 N N . PHE A 1 94 ? 1.158 -17.672 -0.847 1 97.56 94 PHE A N 1
ATOM 760 C CA . PHE A 1 94 ? 1.75 -18.625 -1.773 1 97.56 94 PHE A CA 1
ATOM 761 C C . PHE A 1 94 ? 2.209 -19.875 -1.038 1 97.56 94 PHE A C 1
ATOM 763 O O . PHE A 1 94 ? 2.535 -20.891 -1.665 1 97.56 94 PHE A O 1
ATOM 770 N N . GLY A 1 95 ? 2.305 -19.812 0.29 1 94.38 95 GLY A N 1
ATOM 771 C CA . GLY A 1 95 ? 2.896 -20.906 1.045 1 94.38 95 GLY A CA 1
ATOM 772 C C . GLY A 1 95 ? 4.41 -20.875 1.064 1 94.38 95 GLY A C 1
ATOM 773 O O . GLY A 1 95 ? 5.012 -19.797 0.96 1 94.38 95 GLY A O 1
ATOM 774 N N . HIS A 1 96 ? 5.008 -22.016 1.281 1 93.06 96 HIS A N 1
ATOM 775 C CA . HIS A 1 96 ? 6.461 -22.125 1.377 1 93.06 96 HIS A CA 1
ATOM 776 C C . HIS A 1 96 ? 7.09 -22.312 0.002 1 93.06 96 HIS A C 1
ATOM 778 O O . HIS A 1 96 ? 6.77 -23.266 -0.706 1 93.06 96 HIS A O 1
ATOM 784 N N . ILE A 1 97 ? 7.945 -21.391 -0.291 1 93.38 97 ILE A N 1
ATOM 785 C CA . ILE A 1 97 ? 8.633 -21.438 -1.575 1 93.38 97 ILE A CA 1
ATOM 786 C C . ILE A 1 97 ? 10.133 -21.625 -1.351 1 93.38 97 ILE A C 1
ATOM 788 O O . ILE A 1 97 ? 10.758 -20.844 -0.636 1 93.38 97 ILE A O 1
ATOM 792 N N . LYS A 1 98 ? 10.797 -22.531 -2.004 1 90.88 98 LYS A N 1
ATOM 793 C CA . LYS A 1 98 ? 12.195 -22.875 -1.753 1 90.88 98 LYS A CA 1
ATOM 794 C C . LYS A 1 98 ? 13.07 -22.531 -2.953 1 90.88 98 LYS A C 1
ATOM 796 O O . LYS A 1 98 ? 14.297 -22.578 -2.865 1 90.88 98 LYS A O 1
ATOM 801 N N . ARG A 1 99 ? 12.414 -22.281 -4.055 1 92.56 99 ARG A N 1
ATOM 802 C CA . ARG A 1 99 ? 13.125 -21.953 -5.289 1 92.56 99 ARG A CA 1
ATOM 803 C C . ARG A 1 99 ? 12.445 -20.797 -6.023 1 92.56 99 ARG A C 1
ATOM 805 O O . ARG A 1 99 ? 11.32 -20.422 -5.684 1 92.56 99 ARG A O 1
ATOM 812 N N . ASN A 1 100 ? 13.109 -20.344 -7.043 1 94.88 100 ASN A N 1
ATOM 813 C CA . ASN A 1 100 ? 12.508 -19.312 -7.887 1 94.88 100 ASN A CA 1
ATOM 814 C C . ASN A 1 100 ? 11.195 -19.781 -8.5 1 94.88 100 ASN A C 1
ATOM 816 O O . ASN A 1 100 ? 11.086 -20.922 -8.938 1 94.88 100 ASN A O 1
ATOM 820 N N . ILE A 1 101 ? 10.219 -18.891 -8.547 1 96.31 101 ILE A N 1
ATOM 821 C CA . ILE A 1 101 ? 8.93 -19.266 -9.102 1 96.31 101 ILE A CA 1
ATOM 822 C C . ILE A 1 101 ? 8.352 -18.109 -9.914 1 96.31 101 ILE A C 1
ATOM 824 O O . ILE A 1 101 ? 8.5 -16.953 -9.539 1 96.31 101 ILE A O 1
ATOM 828 N N . LEU A 1 102 ? 7.723 -18.438 -11 1 97.56 102 LEU A N 1
ATOM 829 C CA . LEU A 1 102 ? 6.879 -17.547 -11.797 1 97.56 102 LEU A CA 1
ATOM 830 C C . LEU A 1 102 ? 5.426 -18.016 -11.766 1 97.56 102 LEU A C 1
ATOM 832 O O . LEU A 1 102 ? 5.129 -19.156 -12.125 1 97.56 102 LEU A O 1
ATOM 836 N N . VAL A 1 103 ? 4.602 -17.203 -11.32 1 98.12 103 VAL A N 1
ATOM 837 C CA . VAL A 1 103 ? 3.176 -17.516 -11.344 1 98.12 103 VAL A CA 1
ATOM 838 C C . VAL A 1 103 ? 2.459 -16.594 -12.32 1 98.12 103 VAL A C 1
ATOM 840 O O . VAL A 1 103 ? 2.441 -15.375 -12.125 1 98.12 103 VAL A O 1
ATOM 843 N N . ASN A 1 104 ? 1.898 -17.125 -13.281 1 97.94 104 ASN A N 1
ATOM 844 C CA . ASN A 1 104 ? 1.027 -16.406 -14.195 1 97.94 104 ASN A CA 1
ATOM 845 C C . ASN A 1 104 ? -0.445 -16.609 -13.859 1 97.94 104 ASN A C 1
ATOM 847 O O . ASN A 1 104 ? -0.974 -17.719 -14.031 1 97.94 104 ASN A O 1
ATOM 851 N N . PHE A 1 105 ? -1.102 -15.547 -13.453 1 98.38 105 PHE A N 1
ATOM 852 C CA . PHE A 1 105 ? -2.482 -15.664 -13 1 98.38 105 PHE A CA 1
ATOM 853 C C . PHE A 1 105 ? -3.451 -15.484 -14.156 1 98.38 105 PHE A C 1
ATOM 855 O O . PHE A 1 105 ? -4.66 -15.664 -14 1 98.38 105 PHE A O 1
ATOM 862 N N . ASP A 1 106 ? -2.945 -15.086 -15.328 1 97.5 106 ASP A N 1
ATOM 863 C CA . ASP A 1 106 ? -3.805 -14.773 -16.469 1 97.5 106 ASP A CA 1
ATOM 864 C C . ASP A 1 106 ? -4.781 -13.648 -16.125 1 97.5 106 ASP A C 1
ATOM 866 O O . ASP A 1 106 ? -4.371 -12.578 -15.656 1 9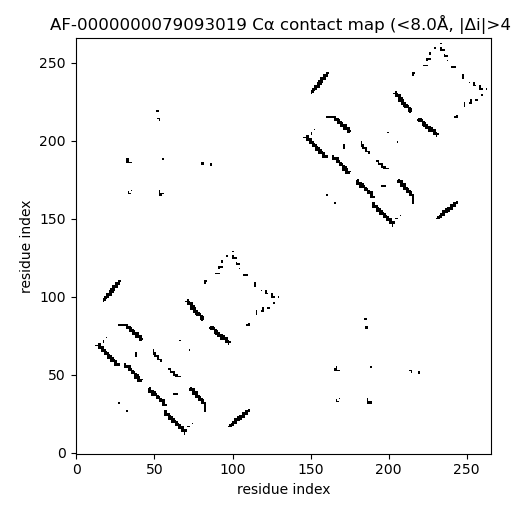7.5 106 ASP A O 1
ATOM 870 N N . GLU A 1 107 ? -6.082 -13.781 -16.484 1 97.44 107 GLU A N 1
ATOM 871 C CA . GLU A 1 107 ? -7.086 -12.766 -16.172 1 97.44 107 GLU A CA 1
ATOM 872 C C . GLU A 1 107 ? -7.832 -13.102 -14.891 1 97.44 107 GLU A C 1
ATOM 874 O O . GLU A 1 107 ? -8.289 -14.234 -14.711 1 97.44 107 GLU A O 1
ATOM 879 N N . LEU A 1 108 ? -7.973 -12.148 -14.023 1 97.06 108 LEU A N 1
ATOM 880 C CA . LEU A 1 108 ? -8.609 -12.305 -12.719 1 97.06 108 LEU A CA 1
ATOM 881 C C . LEU A 1 108 ? -9.734 -11.297 -12.539 1 97.06 108 LEU A C 1
ATOM 883 O O . LEU A 1 108 ? -9.516 -10.086 -12.688 1 97.06 108 LEU A O 1
ATOM 887 N N . ASP A 1 109 ? -10.859 -11.758 -12.266 1 97.31 109 ASP A N 1
ATOM 888 C CA . ASP A 1 109 ? -11.984 -10.891 -11.93 1 97.31 109 ASP A CA 1
ATOM 889 C C . ASP A 1 109 ? -11.969 -10.523 -10.445 1 97.31 109 ASP A C 1
ATOM 891 O O . ASP A 1 109 ? -12.242 -11.367 -9.594 1 97.31 109 ASP A O 1
ATOM 895 N N . LEU A 1 110 ? -11.703 -9.25 -10.164 1 97.5 110 LEU A N 1
ATOM 896 C CA . LEU A 1 110 ? -11.539 -8.797 -8.789 1 97.5 110 LEU A CA 1
ATOM 897 C C . LEU A 1 110 ? -12.859 -8.859 -8.031 1 97.5 110 LEU A C 1
ATOM 899 O O . LEU A 1 110 ? -12.883 -8.758 -6.801 1 97.5 110 LEU A O 1
ATOM 903 N N . GLU A 1 111 ? -13.906 -9.078 -8.734 1 96.44 111 GLU A N 1
ATOM 904 C CA . GLU A 1 111 ? -15.219 -9.133 -8.094 1 96.44 111 GLU A CA 1
ATOM 905 C C . GLU A 1 111 ? -15.688 -10.578 -7.926 1 96.44 111 GLU A C 1
ATOM 907 O O . GLU A 1 111 ? -16.781 -10.82 -7.426 1 96.44 111 GLU A O 1
ATOM 912 N N . GLU A 1 112 ? -14.828 -11.523 -8.344 1 96.38 112 GLU A N 1
ATOM 913 C CA . GLU A 1 112 ? -15.102 -12.945 -8.141 1 96.38 112 GLU A CA 1
ATOM 914 C C . GLU A 1 112 ? -14.984 -13.32 -6.664 1 96.38 112 GLU A C 1
ATOM 916 O O . GLU A 1 112 ? -13.922 -13.164 -6.059 1 96.38 112 GLU A O 1
ATOM 921 N N . PRO A 1 113 ? -16.094 -13.844 -6.059 1 95.88 113 PRO A N 1
ATOM 922 C CA . PRO A 1 113 ? -16.078 -14.164 -4.629 1 95.88 113 PRO A CA 1
ATOM 923 C C . PRO A 1 113 ? -15 -15.18 -4.262 1 95.88 113 PRO A C 1
ATOM 925 O O . PRO A 1 113 ? -14.453 -15.133 -3.16 1 95.88 113 PRO A O 1
ATOM 928 N N . ALA A 1 114 ? -14.695 -16.062 -5.152 1 97.81 114 ALA A N 1
ATOM 929 C CA . ALA A 1 114 ? -13.734 -17.125 -4.871 1 97.81 114 ALA A CA 1
ATOM 930 C C . ALA A 1 114 ? -12.344 -16.766 -5.398 1 97.81 114 ALA A C 1
ATOM 932 O O . ALA A 1 114 ? -11.5 -17.656 -5.578 1 97.81 114 ALA A O 1
ATOM 933 N N . LEU A 1 115 ? -12.141 -15.562 -5.672 1 98.19 115 LEU A N 1
ATOM 934 C CA . LEU A 1 115 ? -10.93 -15.133 -6.359 1 98.19 115 LEU A CA 1
ATOM 935 C C . LEU A 1 115 ? -9.688 -15.617 -5.621 1 98.19 115 LEU A C 1
ATOM 937 O O . LEU A 1 115 ? -8.758 -16.141 -6.242 1 98.19 115 LEU A O 1
ATOM 941 N N . VAL A 1 116 ? -9.594 -15.445 -4.285 1 98.5 116 VAL A N 1
ATOM 942 C CA . VAL A 1 116 ? -8.422 -15.812 -3.504 1 98.5 116 VAL A CA 1
ATOM 943 C C . VAL A 1 116 ? -8.148 -17.312 -3.662 1 98.5 116 VAL A C 1
ATOM 945 O O . VAL A 1 116 ? -7.008 -17.719 -3.887 1 98.5 116 VAL A O 1
ATOM 948 N N . LYS A 1 117 ? -9.18 -18.078 -3.561 1 98.12 117 LYS A N 1
ATOM 949 C CA . LYS A 1 117 ? -9.031 -19.531 -3.721 1 98.12 117 LYS A CA 1
ATOM 950 C C . LYS A 1 117 ? -8.523 -19.875 -5.113 1 98.12 117 LYS A C 1
ATOM 952 O O . LYS A 1 117 ? -7.648 -20.734 -5.262 1 98.12 117 LYS A O 1
ATOM 957 N N . LEU A 1 118 ? -9.086 -19.266 -6.105 1 98.12 118 LEU A N 1
ATOM 958 C CA . LEU A 1 118 ? -8.672 -19.5 -7.484 1 98.12 118 LEU A CA 1
ATOM 959 C C . LEU A 1 118 ? -7.199 -19.172 -7.672 1 98.12 118 LEU A C 1
ATOM 961 O O . LEU A 1 118 ? -6.473 -19.906 -8.336 1 98.12 118 LEU A O 1
ATOM 965 N N . MET A 1 119 ? -6.824 -18.062 -7.074 1 98.56 119 MET A N 1
ATOM 966 C CA . MET A 1 119 ? -5.426 -17.656 -7.188 1 98.56 119 MET A CA 1
ATOM 967 C C . MET A 1 119 ? -4.508 -18.641 -6.473 1 98.56 119 MET A C 1
ATOM 969 O O . MET A 1 119 ? -3.455 -19.016 -6.992 1 98.56 119 MET A O 1
ATOM 973 N N . GLN A 1 120 ? -4.891 -19.062 -5.324 1 98.19 120 GLN A N 1
ATOM 974 C CA . GLN A 1 120 ? -4.082 -20.016 -4.57 1 98.19 120 GLN A CA 1
ATOM 975 C C . GLN A 1 120 ? -3.955 -21.344 -5.32 1 98.19 120 GLN A C 1
ATOM 977 O O . GLN A 1 120 ? -2.895 -21.969 -5.301 1 98.19 120 GLN A O 1
ATOM 982 N N . GLU A 1 121 ? -4.992 -21.75 -5.945 1 97.44 121 GLU A N 1
ATOM 983 C CA . GLU A 1 121 ? -4.938 -22.969 -6.746 1 97.44 121 GLU A CA 1
ATOM 984 C C . GLU A 1 121 ? -3.918 -22.844 -7.871 1 97.44 121 GLU A C 1
ATOM 986 O O . GLU A 1 121 ? -3.172 -23.781 -8.148 1 97.44 121 GLU A O 1
ATOM 991 N N . LYS A 1 122 ? -3.918 -21.719 -8.5 1 97.62 122 LYS A N 1
ATOM 992 C CA . LYS A 1 122 ? -2.939 -21.484 -9.555 1 97.62 122 LYS A CA 1
ATOM 993 C C . LYS A 1 122 ? -1.516 -21.547 -9.008 1 97.62 122 LYS A C 1
ATOM 995 O O . LYS A 1 122 ? -0.617 -22.078 -9.656 1 97.62 122 LYS A O 1
ATOM 1000 N N . VAL A 1 123 ? -1.287 -20.938 -7.859 1 97.69 123 VAL A N 1
ATOM 1001 C CA . VAL A 1 123 ? 0.026 -20.953 -7.223 1 97.69 123 VAL A CA 1
ATOM 1002 C C . VAL A 1 123 ? 0.444 -22.406 -6.961 1 97.69 123 VAL A C 1
ATOM 1004 O O . VAL A 1 123 ? 1.575 -22.797 -7.262 1 97.69 123 VAL A O 1
ATOM 1007 N N . ILE A 1 124 ? -0.411 -23.188 -6.391 1 96 124 ILE A N 1
ATOM 1008 C CA . ILE A 1 124 ? -0.142 -24.594 -6.07 1 96 124 ILE A CA 1
ATOM 1009 C C . ILE A 1 124 ? 0.215 -25.359 -7.344 1 96 124 ILE A C 1
ATOM 1011 O O . ILE A 1 124 ? 1.134 -26.172 -7.348 1 96 124 ILE A O 1
ATOM 1015 N N . GLU A 1 125 ? -0.542 -25.078 -8.383 1 95.56 125 GLU A N 1
ATOM 1016 C CA . GLU A 1 125 ? -0.266 -25.719 -9.664 1 95.56 125 GLU A CA 1
ATOM 1017 C C . GLU A 1 125 ? 1.152 -25.406 -10.141 1 95.56 125 GLU A C 1
ATOM 1019 O O . GLU A 1 125 ? 1.849 -26.297 -10.641 1 95.56 125 GLU A O 1
ATOM 1024 N N . GLU A 1 126 ? 1.552 -24.156 -10.008 1 94.69 126 GLU A N 1
ATOM 1025 C CA . GLU A 1 126 ? 2.893 -23.766 -10.43 1 94.69 126 GLU A CA 1
ATOM 1026 C C . GLU A 1 126 ? 3.961 -24.438 -9.57 1 94.69 126 GLU A C 1
ATOM 1028 O O . GLU A 1 126 ? 4.996 -24.875 -10.086 1 94.69 126 GLU A O 1
ATOM 1033 N N . ILE A 1 127 ? 3.715 -24.516 -8.297 1 92.81 127 ILE A N 1
ATOM 1034 C CA . ILE A 1 127 ? 4.664 -25.156 -7.387 1 92.81 127 ILE A CA 1
ATOM 1035 C C . ILE A 1 127 ? 4.793 -26.641 -7.73 1 92.81 127 ILE A C 1
ATOM 1037 O O . ILE A 1 127 ? 5.902 -27.172 -7.754 1 92.81 127 ILE A O 1
ATOM 1041 N N . ARG A 1 128 ? 3.725 -27.297 -7.98 1 91.69 128 ARG A N 1
ATOM 1042 C CA . ARG A 1 128 ? 3.73 -28.703 -8.344 1 91.69 128 ARG A CA 1
ATOM 1043 C C . ARG A 1 128 ? 4.508 -28.938 -9.633 1 91.69 128 ARG A C 1
ATOM 1045 O O . ARG A 1 128 ? 5.285 -29.891 -9.742 1 91.69 128 ARG A O 1
ATOM 1052 N N . ALA A 1 129 ? 4.27 -28.016 -10.57 1 90.19 129 ALA A N 1
ATOM 1053 C CA . ALA A 1 129 ? 4.973 -28.109 -11.852 1 90.19 129 ALA A CA 1
ATOM 1054 C C . ALA A 1 129 ? 6.48 -27.969 -11.656 1 90.19 129 ALA A C 1
ATOM 1056 O O . ALA A 1 129 ? 7.262 -28.641 -12.352 1 90.19 129 ALA A O 1
ATOM 1057 N N . LEU A 1 130 ? 6.902 -27.188 -10.727 1 86 130 LEU A N 1
ATOM 1058 C CA . LEU A 1 130 ? 8.312 -26.969 -10.445 1 86 130 LEU A CA 1
ATOM 1059 C C . LEU A 1 130 ? 8.938 -28.172 -9.773 1 86 130 LEU A C 1
ATOM 1061 O O . LEU A 1 130 ? 10.109 -28.484 -10.008 1 86 130 LEU A O 1
ATOM 1065 N N . ASN A 1 131 ? 8.172 -28.844 -8.898 1 80.62 131 ASN A N 1
ATOM 1066 C CA . ASN A 1 131 ? 8.695 -30 -8.172 1 80.62 131 ASN A CA 1
ATOM 1067 C C . ASN A 1 131 ? 8.773 -31.234 -9.07 1 80.62 131 ASN A C 1
ATOM 1069 O O . ASN A 1 131 ? 9.531 -32.156 -8.789 1 80.62 131 ASN A O 1
ATOM 1073 N N . TRP A 1 132 ? 7.941 -31.25 -10.125 1 74.31 132 TRP A N 1
ATOM 1074 C CA . TRP A 1 132 ? 8.008 -32.344 -11.07 1 74.31 132 TRP A CA 1
ATOM 1075 C C . TRP A 1 132 ? 9.18 -32.188 -12.031 1 74.31 132 TRP A C 1
ATOM 1077 O O . TRP A 1 132 ? 9.633 -33.125 -12.656 1 74.31 132 TRP A O 1
ATOM 1087 N N . LEU A 1 133 ? 9.672 -31.031 -12.227 1 62 133 LEU A N 1
ATOM 1088 C CA . LEU A 1 133 ? 10.828 -30.781 -13.078 1 62 133 LEU A CA 1
ATOM 1089 C C . LEU A 1 133 ? 12.133 -31 -12.305 1 62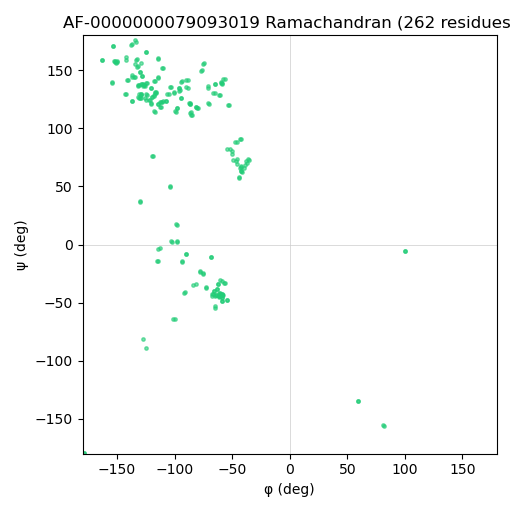 133 LEU A C 1
ATOM 1091 O O . LEU A 1 133 ? 13.109 -31.5 -12.859 1 62 133 LEU A O 1
ATOM 1095 N N . MET B 1 1 ? -11.625 -6.246 61.094 1 39.69 1 MET B N 1
ATOM 1096 C CA . MET B 1 1 ? -11.742 -6.664 59.688 1 39.69 1 MET B CA 1
ATOM 1097 C C . MET B 1 1 ? -11.953 -5.461 58.781 1 39.69 1 MET B C 1
ATOM 1099 O O . MET B 1 1 ? -13.016 -4.836 58.812 1 39.69 1 MET B O 1
ATOM 1103 N N . PHE B 1 2 ? -10.953 -4.516 58.562 1 45.09 2 PHE B N 1
ATOM 1104 C CA . PHE B 1 2 ? -10.805 -3.402 57.625 1 45.09 2 PHE B CA 1
ATOM 1105 C C . PHE B 1 2 ? -11.039 -3.859 56.188 1 45.09 2 PHE B C 1
ATOM 1107 O O . PHE B 1 2 ? -10.289 -4.691 55.656 1 45.09 2 PHE B O 1
ATOM 1114 N N . ILE B 1 3 ? -12.234 -3.98 55.688 1 47.75 3 ILE B N 1
ATOM 1115 C CA . ILE B 1 3 ? -12.633 -4.148 54.312 1 47.75 3 ILE B CA 1
ATOM 1116 C C . ILE B 1 3 ? -11.953 -3.09 53.438 1 47.75 3 ILE B C 1
ATOM 1118 O O . ILE B 1 3 ? -12.219 -1.895 53.594 1 47.75 3 ILE B O 1
ATOM 1122 N N . PHE B 1 4 ? -10.688 -3.178 53.062 1 48.84 4 PHE B N 1
ATOM 1123 C CA . PHE B 1 4 ? -10.07 -2.449 51.969 1 48.84 4 PHE B CA 1
ATOM 1124 C C . PHE B 1 4 ? -10.961 -2.504 50.719 1 48.84 4 PHE B C 1
ATOM 1126 O O . PHE B 1 4 ? -11.07 -3.549 50.094 1 48.84 4 PHE B O 1
ATOM 1133 N N . PHE B 1 5 ? -12.117 -1.857 50.688 1 47.53 5 PHE B N 1
ATOM 1134 C CA . PHE B 1 5 ? -12.828 -1.576 49.469 1 47.53 5 PHE B CA 1
ATOM 1135 C C . PHE B 1 5 ? -11.875 -1.036 48.406 1 47.53 5 PHE B C 1
ATOM 1137 O O . PHE B 1 5 ? -11.383 0.086 48.531 1 47.53 5 PHE B O 1
ATOM 1144 N N . LEU B 1 6 ? -11 -1.866 47.781 1 48.91 6 LEU B N 1
ATOM 1145 C CA . LEU B 1 6 ? -10.359 -1.512 46.531 1 48.91 6 LEU B CA 1
ATOM 1146 C C . LEU B 1 6 ? -11.359 -0.869 45.562 1 48.91 6 LEU B C 1
ATOM 1148 O O . LEU B 1 6 ? -12.234 -1.549 45.031 1 48.91 6 LEU B O 1
ATOM 1152 N N . LEU B 1 7 ? -11.93 0.303 45.812 1 48 7 LEU B N 1
ATOM 1153 C CA . LEU B 1 7 ? -12.539 1.108 44.75 1 48 7 LEU B CA 1
ATOM 1154 C C . LEU B 1 7 ? -11.711 1.065 43.469 1 48 7 LEU B C 1
ATOM 1156 O O . LEU B 1 7 ? -10.602 1.612 43.438 1 48 7 LEU B O 1
ATOM 1160 N N . GLY B 1 8 ? -11.578 -0.078 42.781 1 48.47 8 GLY B N 1
ATOM 1161 C CA . GLY B 1 8 ? -11.102 -0.07 41.438 1 48.47 8 GLY B CA 1
ATOM 1162 C C . GLY B 1 8 ? -11.586 1.132 40.625 1 48.47 8 GLY B C 1
ATOM 1163 O O . GLY B 1 8 ? -12.773 1.258 40.344 1 48.47 8 GLY B O 1
ATOM 1164 N N . LEU B 1 9 ? -11.117 2.338 40.812 1 48.53 9 LEU B N 1
ATOM 1165 C CA . LEU B 1 9 ? -11.258 3.471 39.906 1 48.53 9 LEU B CA 1
ATOM 1166 C C . LEU B 1 9 ? -11.148 3.02 38.469 1 48.53 9 LEU B C 1
ATOM 1168 O O . LEU B 1 9 ? -10.078 2.623 38 1 48.53 9 LEU B O 1
ATOM 1172 N N . LEU B 1 10 ? -12.148 2.33 37.938 1 48.19 10 LEU B N 1
ATOM 1173 C CA . LEU B 1 10 ? -12.273 2.225 36.5 1 48.19 10 LEU B CA 1
ATOM 1174 C C . LEU B 1 10 ? -12.047 3.58 35.844 1 48.19 10 LEU B C 1
ATOM 1176 O O . LEU B 1 10 ? -12.914 4.453 35.875 1 48.19 10 LEU B O 1
ATOM 1180 N N . LEU B 1 11 ? -10.93 4.227 36.031 1 48.97 11 LEU B N 1
ATOM 1181 C CA . LEU B 1 11 ? -10.617 5.352 35.156 1 48.97 11 LEU B CA 1
ATOM 1182 C C . LEU B 1 11 ? -10.961 5.027 33.688 1 48.97 11 LEU B C 1
ATOM 1184 O O . LEU B 1 11 ? -10.297 4.191 33.062 1 48.97 11 LEU B O 1
ATOM 1188 N N . ALA B 1 12 ? -12.219 4.887 33.406 1 52.16 12 ALA B N 1
ATOM 1189 C CA . ALA B 1 12 ? -12.609 4.902 32 1 52.16 12 ALA B CA 1
ATOM 1190 C C . ALA B 1 12 ? -11.859 5.992 31.25 1 52.16 12 ALA B C 1
ATOM 1192 O O . ALA B 1 12 ? -12.18 7.176 31.359 1 52.16 12 ALA B O 1
ATOM 1193 N N . ALA B 1 13 ? -10.492 5.828 31.203 1 55.38 13 ALA B N 1
ATOM 1194 C CA . ALA B 1 13 ? -9.828 6.805 30.344 1 55.38 13 ALA B CA 1
ATOM 1195 C C . ALA B 1 13 ? -10.594 7.004 29.047 1 55.38 13 ALA B C 1
ATOM 1197 O O . ALA B 1 13 ? -10.906 6.035 28.344 1 55.38 13 ALA B O 1
ATOM 1198 N N . ASN B 1 14 ? -11.484 7.945 29.047 1 64.5 14 ASN B N 1
ATOM 1199 C CA . ASN B 1 14 ? -12.32 8.312 27.906 1 64.5 14 ASN B CA 1
ATOM 1200 C C . ASN B 1 14 ? -11.484 8.453 26.641 1 64.5 14 ASN B C 1
ATOM 1202 O O . ASN B 1 14 ? -10.641 9.344 26.531 1 64.5 14 ASN B O 1
ATOM 1206 N N . ALA B 1 15 ? -11.297 7.445 25.953 1 73.75 15 ALA B N 1
ATOM 1207 C CA . ALA B 1 15 ? -10.711 7.547 24.625 1 73.75 15 ALA B CA 1
ATOM 1208 C C . ALA B 1 15 ? -11.477 8.547 23.75 1 73.75 15 ALA B C 1
ATOM 1210 O O . ALA B 1 15 ? -12.695 8.672 23.875 1 73.75 15 ALA B O 1
ATOM 1211 N N . LYS B 1 16 ? -10.781 9.5 23.344 1 84.56 16 LYS B N 1
ATOM 1212 C CA . LYS B 1 16 ? -11.328 10.461 22.375 1 84.56 16 LYS B CA 1
ATOM 1213 C C . LYS B 1 16 ? -11.062 10.016 20.953 1 84.56 16 LYS B C 1
ATOM 1215 O O . LYS B 1 16 ? -10.016 9.445 20.656 1 84.56 16 LYS B O 1
ATOM 1220 N N . LYS B 1 17 ? -12.133 10.297 20.125 1 91.19 17 LYS B N 1
ATOM 1221 C CA . LYS B 1 17 ? -12 10.016 18.703 1 91.19 17 LYS B CA 1
ATOM 1222 C C . LYS B 1 17 ? -11.367 11.203 17.969 1 91.19 17 LYS B C 1
ATOM 1224 O O . LYS B 1 17 ? -11.812 12.336 18.109 1 91.19 17 LYS B O 1
ATOM 1229 N N . ILE B 1 18 ? -10.266 11 17.328 1 94.12 18 ILE B N 1
ATOM 1230 C CA . ILE B 1 18 ? -9.633 12.023 16.5 1 94.12 18 ILE B CA 1
ATOM 1231 C C . ILE B 1 18 ? -9.734 11.633 15.031 1 94.12 18 ILE B C 1
ATOM 1233 O O . ILE B 1 18 ? -9.32 10.531 14.641 1 94.12 18 ILE B O 1
ATOM 1237 N N . THR B 1 19 ? -10.336 12.508 14.203 1 96.19 19 THR B N 1
ATOM 1238 C CA . THR B 1 19 ? -10.523 12.281 12.773 1 96.19 19 THR B CA 1
ATOM 1239 C C . THR B 1 19 ? -9.547 13.125 11.953 1 96.19 19 THR B C 1
ATOM 1241 O O . THR B 1 19 ? -9.367 14.312 12.227 1 96.19 19 THR B O 1
ATOM 1244 N N . VAL B 1 20 ? -8.859 12.484 11.047 1 97.5 20 VAL B N 1
ATOM 1245 C CA . VAL B 1 20 ? -7.988 13.156 10.086 1 97.5 20 VAL B CA 1
ATOM 1246 C C . VAL B 1 20 ? -8.57 13.023 8.68 1 97.5 20 VAL B C 1
ATOM 1248 O O . VAL B 1 20 ? -8.859 11.914 8.219 1 97.5 20 VAL B O 1
ATOM 1251 N N . GLU B 1 21 ? -8.82 14.156 8.016 1 98.19 21 GLU B N 1
ATOM 1252 C CA . GLU B 1 21 ? -9.273 14.203 6.633 1 98.19 21 GLU B CA 1
ATOM 1253 C C . GLU B 1 21 ? -8.25 14.883 5.734 1 98.19 21 GLU B C 1
ATOM 1255 O O . GLU B 1 21 ? -7.703 15.93 6.094 1 98.19 21 GLU B O 1
ATOM 1260 N N . VAL B 1 22 ? -7.941 14.242 4.645 1 98.56 22 VAL B N 1
ATOM 1261 C CA . VAL B 1 22 ? -7.012 14.836 3.689 1 98.56 22 VAL B CA 1
ATOM 1262 C C . VAL B 1 22 ? -7.637 14.844 2.297 1 98.56 22 VAL B C 1
ATOM 1264 O O . VAL B 1 22 ? -8.32 13.891 1.91 1 98.56 22 VAL B O 1
ATOM 1267 N N . VAL B 1 23 ? -7.484 15.914 1.575 1 98.38 23 VAL B N 1
ATOM 1268 C CA . VAL B 1 23 ? -7.961 16.062 0.204 1 98.38 23 VAL B CA 1
ATOM 1269 C C . VAL B 1 23 ? -6.867 16.688 -0.658 1 98.38 23 VAL B C 1
ATOM 1271 O O . VAL B 1 23 ? -6.09 17.516 -0.18 1 98.38 23 VAL B O 1
ATOM 1274 N N . GLY B 1 24 ? -6.773 16.266 -1.897 1 98.25 24 GLY B N 1
ATOM 1275 C CA . GLY B 1 24 ? -5.812 16.844 -2.82 1 98.25 24 GLY B CA 1
ATOM 1276 C C . GLY B 1 24 ? -5.887 16.25 -4.211 1 98.25 24 GLY B C 1
ATOM 1277 O O . GLY B 1 24 ? -6.797 15.477 -4.516 1 98.25 24 GLY B O 1
ATOM 1278 N N . LYS B 1 25 ? -5.051 16.734 -5.016 1 97.56 25 LYS B N 1
ATOM 1279 C CA . LYS B 1 25 ? -4.906 16.297 -6.402 1 97.56 25 LYS B CA 1
ATOM 1280 C C . LYS B 1 25 ? -3.438 16.156 -6.781 1 97.56 25 LYS B C 1
ATOM 1282 O O . LYS B 1 25 ? -2.654 17.094 -6.645 1 97.56 25 LYS B O 1
ATOM 1287 N N . PHE B 1 26 ? -3.09 14.891 -7.246 1 97.19 26 PHE B N 1
ATOM 1288 C CA . PHE B 1 26 ? -1.709 14.664 -7.652 1 97.19 26 PHE B CA 1
ATOM 1289 C C . PHE B 1 26 ? -1.545 14.883 -9.156 1 97.19 26 PHE B C 1
ATOM 1291 O O . PHE B 1 26 ? -2.416 14.5 -9.938 1 97.19 26 PHE B O 1
ATOM 1298 N N . LEU B 1 27 ? -0.498 15.469 -9.5 1 96.69 27 LEU B N 1
ATOM 1299 C CA . LEU B 1 27 ? -0.113 15.664 -10.891 1 96.69 27 LEU B CA 1
ATOM 1300 C C . LEU B 1 27 ? 1.193 14.938 -11.203 1 96.69 27 LEU B C 1
ATOM 1302 O O . LEU B 1 27 ? 2.088 14.875 -10.359 1 96.69 27 LEU B O 1
ATOM 1306 N N . CYS B 1 28 ? 1.246 14.359 -12.375 1 95.62 28 CYS B N 1
ATOM 1307 C CA . CYS B 1 28 ? 2.473 13.844 -12.969 1 95.62 28 CYS B CA 1
ATOM 1308 C C . CYS B 1 28 ? 2.713 14.453 -14.344 1 95.62 28 CYS B C 1
ATOM 1310 O O . CYS B 1 28 ? 1.762 14.75 -15.07 1 95.62 28 CYS B O 1
ATOM 1312 N N . HIS B 1 29 ? 3.848 14.836 -14.797 1 90.62 29 HIS B N 1
ATOM 1313 C CA . HIS B 1 29 ? 4.145 15.547 -16.031 1 90.62 29 HIS B CA 1
ATOM 1314 C C . HIS B 1 29 ? 3.797 14.703 -17.25 1 90.62 29 HIS B C 1
ATOM 1316 O O . HIS B 1 29 ? 3.193 15.203 -18.203 1 90.62 29 HIS B O 1
ATOM 1322 N N . ASN B 1 30 ? 4.156 13.594 -17.469 1 76 30 ASN B N 1
ATOM 1323 C CA . ASN B 1 30 ? 4.094 12.953 -18.781 1 76 30 ASN B CA 1
ATOM 1324 C C . ASN B 1 30 ? 3.107 11.789 -18.781 1 76 30 ASN B C 1
ATOM 1326 O O . ASN B 1 30 ? 2.824 11.219 -19.844 1 76 30 ASN B O 1
ATOM 1330 N N . ASN B 1 31 ? 2.559 11.492 -17.719 1 81.06 31 ASN B N 1
ATOM 1331 C CA . ASN B 1 31 ? 1.756 10.273 -17.719 1 81.06 31 ASN B CA 1
ATOM 1332 C C . ASN B 1 31 ? 0.667 10.312 -16.656 1 81.06 31 ASN B C 1
ATOM 1334 O O . ASN B 1 31 ? 0.811 10.992 -15.641 1 81.06 31 ASN B O 1
ATOM 1338 N N . GLN B 1 32 ? -0.48 9.773 -17.156 1 91.19 32 GLN B N 1
ATOM 1339 C CA . GLN B 1 32 ? -1.46 9.414 -16.141 1 91.19 32 GLN B CA 1
ATOM 1340 C C . GLN B 1 32 ? -1.11 8.078 -15.492 1 91.19 32 GLN B C 1
ATOM 1342 O O . GLN B 1 32 ? -1.005 7.055 -16.172 1 91.19 32 GLN B O 1
ATOM 1347 N N . VAL B 1 33 ? -0.847 8.141 -14.203 1 93.75 33 VAL B N 1
ATOM 1348 C CA . VAL B 1 33 ? -0.476 6.906 -13.516 1 93.75 33 VAL B CA 1
ATOM 1349 C C . VAL B 1 33 ? -1.324 6.738 -12.258 1 93.75 33 VAL B C 1
ATOM 1351 O O . VAL B 1 33 ? -1.804 7.723 -11.688 1 93.75 33 VAL B O 1
ATOM 1354 N N . PRO B 1 34 ? -1.584 5.484 -11.914 1 95.25 34 PRO B N 1
ATOM 1355 C CA . PRO B 1 34 ? -2.25 5.25 -10.633 1 95.25 34 PRO B CA 1
ATOM 1356 C C . PRO B 1 34 ? -1.393 5.664 -9.438 1 95.25 34 PRO B C 1
ATOM 1358 O O . PRO B 1 34 ? -0.171 5.492 -9.461 1 95.25 34 PRO B O 1
ATOM 1361 N N . VAL B 1 35 ? -1.978 6.273 -8.5 1 96.31 35 VAL B N 1
ATOM 1362 C CA . VAL B 1 35 ? -1.344 6.668 -7.25 1 96.31 35 VAL B CA 1
ATOM 1363 C C . VAL B 1 35 ? -2.061 6.004 -6.078 1 96.31 35 VAL B C 1
ATOM 1365 O O . VAL B 1 35 ? -3.289 6.047 -5.988 1 96.31 35 VAL B O 1
ATOM 1368 N N . TYR B 1 36 ? -1.323 5.34 -5.27 1 97.19 36 TYR B N 1
ATOM 1369 C CA . TYR B 1 36 ? -1.843 4.719 -4.055 1 97.19 36 TYR B CA 1
ATOM 1370 C C . TYR B 1 36 ? -1.525 5.57 -2.83 1 97.19 36 TYR B C 1
ATOM 1372 O O . TYR B 1 36 ? -0.385 6.004 -2.646 1 97.19 36 TYR B O 1
ATOM 1380 N N . ILE B 1 37 ? -2.51 5.855 -2 1 98.19 37 ILE B N 1
ATOM 1381 C CA . ILE B 1 37 ? -2.361 6.727 -0.842 1 98.19 37 ILE B CA 1
ATOM 1382 C C . ILE B 1 37 ? -2.904 6.031 0.404 1 98.19 37 ILE B C 1
ATOM 1384 O O . ILE B 1 37 ? -4.027 5.523 0.399 1 98.19 37 ILE B O 1
ATOM 1388 N N . GLU B 1 38 ? -2.135 6.008 1.459 1 97.88 38 GLU B N 1
ATOM 1389 C CA . GLU B 1 38 ? -2.551 5.496 2.762 1 97.88 38 GLU B CA 1
ATOM 1390 C C . GLU B 1 38 ? -2.461 6.578 3.834 1 97.88 38 GLU B C 1
ATOM 1392 O O . GLU B 1 38 ? -1.477 7.32 3.895 1 97.88 38 GLU B O 1
ATOM 1397 N N . LEU B 1 39 ? -3.51 6.641 4.637 1 98 39 LEU B N 1
ATOM 1398 C CA . LEU B 1 39 ? -3.467 7.359 5.906 1 98 39 LEU B CA 1
ATOM 1399 C C . LEU B 1 39 ? -3.219 6.395 7.062 1 98 39 LEU B C 1
AT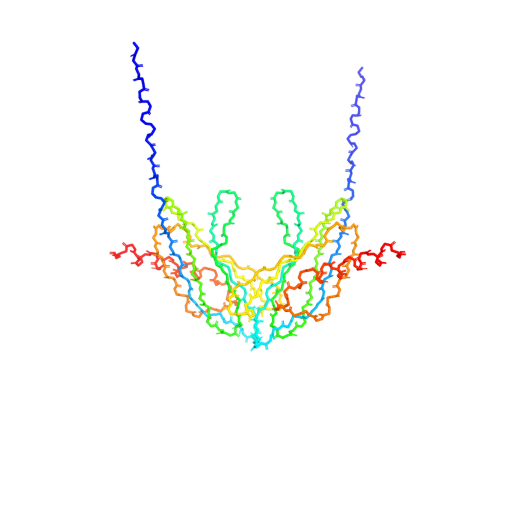OM 1401 O O . LEU B 1 39 ? -4.008 5.48 7.293 1 98 39 LEU B O 1
ATOM 1405 N N . ARG B 1 40 ? -2.119 6.613 7.691 1 97.31 40 ARG B N 1
ATOM 1406 C CA . ARG B 1 40 ? -1.699 5.711 8.758 1 97.31 40 ARG B CA 1
ATOM 1407 C C . ARG B 1 40 ? -1.453 6.477 10.055 1 97.31 40 ARG B C 1
ATOM 1409 O O . ARG B 1 40 ? -1.472 7.707 10.07 1 97.31 40 ARG B O 1
ATOM 1416 N N . GLU B 1 41 ? -1.358 5.75 11.125 1 95.38 41 GLU B N 1
ATOM 1417 C CA . GLU B 1 41 ? -1.044 6.293 12.445 1 95.38 41 GLU B CA 1
ATOM 1418 C C . GLU B 1 41 ? 0.093 5.52 13.102 1 95.38 41 GLU B C 1
ATOM 1420 O O . GLU B 1 41 ? 0.064 4.289 13.156 1 95.38 41 GLU B O 1
ATOM 1425 N N . HIS B 1 42 ? 1.081 6.238 13.547 1 93.56 42 HIS B N 1
ATOM 1426 C CA . HIS B 1 42 ? 2.145 5.609 14.32 1 93.56 42 HIS B CA 1
ATOM 1427 C C . HIS B 1 42 ? 1.617 5.07 15.648 1 93.56 42 HIS B C 1
ATOM 1429 O O . HIS B 1 42 ? 0.909 5.777 16.375 1 93.56 42 HIS B O 1
ATOM 1435 N N . ASP B 1 43 ? 1.953 3.814 15.898 1 85.69 43 ASP B N 1
ATOM 1436 C CA . ASP B 1 43 ? 1.619 3.223 17.188 1 85.69 43 ASP B CA 1
ATOM 1437 C C . ASP B 1 43 ? 2.809 2.461 17.766 1 85.69 43 ASP B C 1
ATOM 1439 O O . ASP B 1 43 ? 3.871 2.393 17.141 1 85.69 43 ASP B O 1
ATOM 1443 N N . TRP B 1 44 ? 2.623 1.97 18.969 1 78.44 44 TRP B N 1
ATOM 1444 C CA . TRP B 1 44 ? 3.717 1.38 19.734 1 78.44 44 TRP B CA 1
ATOM 1445 C C . TRP B 1 44 ? 4.207 0.092 19.094 1 78.44 44 TRP B C 1
ATOM 1447 O O . TRP B 1 44 ? 5.414 -0.114 18.938 1 78.44 44 TRP B O 1
ATOM 1457 N N . ILE B 1 45 ? 3.342 -0.75 18.672 1 75.31 45 ILE B N 1
ATOM 1458 C CA . ILE B 1 45 ? 3.764 -2.043 18.141 1 75.31 45 ILE B CA 1
ATOM 1459 C C . ILE B 1 45 ? 3.764 -2.002 16.625 1 75.31 45 ILE B C 1
ATOM 1461 O O . ILE B 1 45 ? 4.809 -2.17 15.984 1 75.31 45 ILE B O 1
ATOM 1465 N N . THR B 1 46 ? 2.635 -1.83 16.031 1 80.31 46 THR B N 1
ATOM 1466 C CA . THR B 1 46 ? 2.486 -1.753 14.586 1 80.31 46 THR B CA 1
ATOM 1467 C C . THR B 1 46 ? 1.63 -0.554 14.188 1 80.31 46 THR B C 1
ATOM 1469 O O . THR B 1 46 ? 0.639 -0.247 14.852 1 80.31 46 THR B O 1
ATOM 1472 N N . ASP B 1 47 ? 2.07 0.126 13.203 1 87.5 47 ASP B N 1
ATOM 1473 C CA . ASP B 1 47 ? 1.284 1.23 12.664 1 87.5 47 ASP B CA 1
ATOM 1474 C C . ASP B 1 47 ? -0.108 0.762 12.25 1 87.5 47 ASP B C 1
ATOM 1476 O O . ASP B 1 47 ? -0.276 -0.367 11.781 1 87.5 47 ASP B O 1
ATOM 1480 N N . ASP B 1 48 ? -1.057 1.66 12.508 1 91 48 ASP B N 1
ATOM 1481 C CA . ASP B 1 48 ? -2.428 1.367 12.109 1 91 48 ASP B CA 1
ATOM 1482 C C . ASP B 1 48 ? -2.754 2.01 10.758 1 91 48 ASP B C 1
ATOM 1484 O O . ASP B 1 48 ? -2.365 3.15 10.5 1 91 48 ASP B O 1
ATOM 1488 N N . LEU B 1 49 ? -3.375 1.26 9.922 1 93.75 49 LEU B N 1
ATOM 1489 C CA . LEU B 1 49 ? -3.967 1.822 8.711 1 93.75 49 LEU B CA 1
ATOM 1490 C C . LEU B 1 49 ? -5.328 2.439 9.008 1 93.75 49 LEU B C 1
ATOM 1492 O O . LEU B 1 49 ? -6.238 1.75 9.477 1 93.75 49 LEU B O 1
ATOM 1496 N N . LEU B 1 50 ? -5.488 3.719 8.805 1 95.38 50 LEU B N 1
ATOM 1497 C CA . LEU B 1 50 ? -6.746 4.402 9.086 1 95.38 50 LEU B CA 1
ATOM 1498 C C . LEU B 1 50 ? -7.645 4.414 7.852 1 95.38 50 LEU B C 1
ATOM 1500 O O . LEU B 1 50 ? -8.859 4.27 7.965 1 95.38 50 LEU B O 1
ATOM 1504 N N . ALA B 1 51 ? -7.035 4.652 6.672 1 96.69 51 ALA B N 1
ATOM 1505 C CA . ALA B 1 51 ? -7.758 4.707 5.402 1 96.69 51 ALA B CA 1
ATOM 1506 C C . ALA B 1 51 ? -6.797 4.582 4.223 1 96.69 51 ALA B C 1
ATOM 1508 O O . ALA B 1 51 ? -5.59 4.777 4.371 1 96.69 51 ALA B O 1
ATOM 1509 N N . TRP B 1 52 ? -7.305 4.184 3.066 1 96.25 52 TRP B N 1
ATOM 1510 C CA . TRP B 1 52 ? -6.504 4.191 1.846 1 96.25 52 TRP B CA 1
ATOM 1511 C C . TRP B 1 52 ? -7.387 4.383 0.618 1 96.25 52 TRP B C 1
ATOM 1513 O O . TRP B 1 52 ? -8.609 4.223 0.692 1 96.25 52 TRP B O 1
ATOM 1523 N N . THR B 1 53 ? -6.812 4.875 -0.467 1 94.44 53 THR B N 1
ATOM 1524 C CA . THR B 1 53 ? -7.461 4.98 -1.769 1 94.44 53 THR B CA 1
ATOM 1525 C C . THR B 1 53 ? -6.438 4.875 -2.895 1 94.44 53 THR B C 1
ATOM 1527 O O . THR B 1 53 ? -5.23 4.871 -2.643 1 94.44 53 THR B O 1
ATOM 1530 N N . SER B 1 54 ? -6.891 4.508 -4.02 1 93.94 54 SER B N 1
ATOM 1531 C CA . SER B 1 54 ? -6.098 4.547 -5.242 1 93.94 54 SER B CA 1
ATOM 1532 C C . SER B 1 54 ? -6.789 5.371 -6.324 1 93.94 54 SER B C 1
ATOM 1534 O O . SER B 1 54 ? -7.969 5.16 -6.613 1 93.94 54 SER B O 1
ATOM 1536 N N . VAL B 1 55 ? -6.031 6.301 -6.871 1 93.12 55 VAL B N 1
ATOM 1537 C CA . VAL B 1 55 ? -6.609 7.191 -7.871 1 93.12 55 VAL B CA 1
ATOM 1538 C C . VAL B 1 55 ? -5.676 7.289 -9.078 1 93.12 55 VAL B C 1
ATOM 1540 O O . VAL B 1 55 ? -4.484 6.988 -8.977 1 93.12 55 VAL B O 1
ATOM 1543 N N . MET B 1 56 ? -6.242 7.699 -10.172 1 92.69 56 MET B N 1
ATOM 1544 C CA . MET B 1 56 ? -5.48 8.016 -11.375 1 92.69 56 MET B CA 1
ATOM 1545 C C . MET B 1 56 ? -5.168 9.508 -11.445 1 92.69 56 MET B C 1
ATOM 1547 O O . MET B 1 56 ? -6.055 10.344 -11.242 1 92.69 56 MET B O 1
ATOM 1551 N N . THR B 1 57 ? -3.879 9.781 -11.594 1 93.69 57 THR B N 1
ATOM 1552 C CA . THR B 1 57 ? -3.604 11.188 -11.836 1 93.69 57 THR B CA 1
ATOM 1553 C C . THR B 1 57 ? -4.332 11.672 -13.086 1 93.69 57 THR B C 1
ATOM 1555 O O . THR B 1 57 ? -4.445 10.938 -14.07 1 93.69 57 THR B O 1
ATOM 1558 N N . PRO B 1 58 ? -4.91 12.867 -13.07 1 93.56 58 PRO B N 1
ATOM 1559 C CA . PRO B 1 58 ? -4.91 13.859 -12 1 93.56 58 PRO B CA 1
ATOM 1560 C C . PRO B 1 58 ? -6.234 13.906 -11.242 1 93.56 58 PRO B C 1
ATOM 1562 O O . PRO B 1 58 ? -6.766 14.992 -10.977 1 93.56 58 PRO B O 1
ATOM 1565 N N . GLU B 1 59 ? -6.766 12.781 -10.781 1 91.44 59 GLU B N 1
ATOM 1566 C CA . GLU B 1 59 ? -8.031 12.75 -10.062 1 91.44 59 GLU B CA 1
ATOM 1567 C C . GLU B 1 59 ? -7.855 13.227 -8.617 1 91.44 59 GLU B C 1
ATOM 1569 O O . GLU B 1 59 ? -6.773 13.086 -8.047 1 91.44 59 GLU B O 1
ATOM 1574 N N . ILE B 1 60 ? -8.922 13.797 -8.164 1 95.06 60 ILE B N 1
ATOM 1575 C CA . ILE B 1 60 ? -8.953 14.234 -6.77 1 95.06 60 ILE B CA 1
ATOM 1576 C C . ILE B 1 60 ? -9.016 13.016 -5.852 1 95.06 60 ILE B C 1
ATOM 1578 O O . ILE B 1 60 ? -9.742 12.055 -6.129 1 95.06 60 ILE B O 1
ATOM 1582 N N . PHE B 1 61 ? -8.211 13.055 -4.832 1 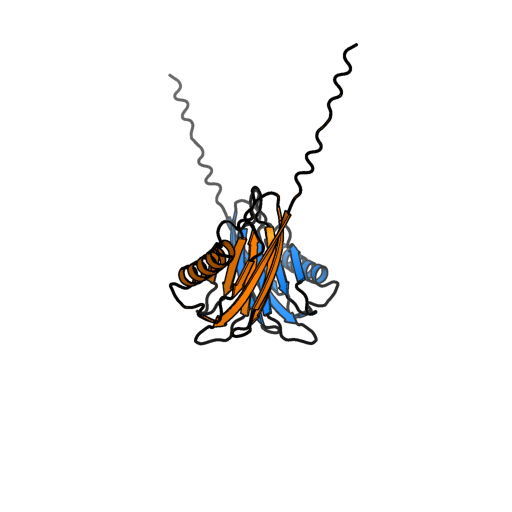96.38 61 PHE B N 1
ATOM 1583 C CA . PHE B 1 61 ? -8.344 12.039 -3.795 1 96.38 61 PHE B CA 1
ATOM 1584 C C . PHE B 1 61 ? -8.883 12.641 -2.506 1 96.38 61 PHE B C 1
ATOM 1586 O O . PHE B 1 61 ? -8.688 13.828 -2.244 1 96.38 61 PHE B O 1
ATOM 1593 N N . ARG B 1 62 ? -9.555 11.844 -1.747 1 96.31 62 ARG B N 1
ATOM 1594 C CA . ARG B 1 62 ? -10.055 12.18 -0.419 1 96.31 62 ARG B CA 1
ATOM 1595 C C . ARG B 1 62 ? -9.953 10.984 0.522 1 96.31 62 ARG B C 1
ATOM 1597 O O . ARG B 1 62 ? -10.344 9.867 0.169 1 96.31 62 ARG B O 1
ATOM 1604 N N . LEU B 1 63 ? -9.391 11.164 1.669 1 97.12 63 LEU B N 1
ATOM 1605 C CA . LEU B 1 63 ? -9.281 10.148 2.705 1 97.12 63 LEU B CA 1
ATOM 1606 C C . LEU B 1 63 ? -9.773 10.68 4.047 1 97.12 63 LEU B C 1
ATOM 1608 O O . LEU B 1 63 ? -9.492 11.828 4.398 1 97.12 63 LEU B O 1
ATOM 1612 N N . THR B 1 64 ? -10.484 9.883 4.723 1 96.88 64 THR B N 1
ATOM 1613 C CA . THR B 1 64 ? -10.914 10.156 6.094 1 96.88 64 THR B CA 1
ATOM 1614 C C . THR B 1 64 ? -10.641 8.953 6.988 1 96.88 64 THR B C 1
ATOM 1616 O O . THR B 1 64 ? -11 7.82 6.652 1 96.88 64 THR B O 1
ATOM 1619 N N . GLY B 1 65 ? -9.953 9.172 8.07 1 96.88 65 GLY B N 1
ATOM 1620 C CA . GLY B 1 65 ? -9.664 8.133 9.039 1 96.88 65 GLY B CA 1
ATOM 1621 C C . GLY B 1 65 ? -9.828 8.594 10.477 1 96.88 65 GLY B C 1
ATOM 1622 O O . GLY B 1 65 ? -9.555 9.75 10.797 1 96.88 65 GLY B O 1
ATOM 1623 N N . THR B 1 66 ? -10.273 7.688 11.312 1 94.12 66 THR B N 1
ATOM 1624 C CA . THR B 1 66 ? -10.508 7.992 12.719 1 94.12 66 THR B CA 1
ATOM 1625 C C . THR B 1 66 ? -9.766 7 13.617 1 94.12 66 THR B C 1
ATOM 1627 O O . THR B 1 66 ? -9.648 5.82 13.281 1 94.12 66 THR B O 1
ATOM 1630 N N . GLU B 1 67 ? -9.195 7.488 14.594 1 91.31 67 GLU B N 1
ATOM 1631 C CA . GLU B 1 67 ? -8.547 6.656 15.609 1 91.31 67 GLU B CA 1
ATOM 1632 C C . GLU B 1 67 ? -9.031 7.016 17.016 1 91.31 67 GLU B C 1
ATOM 1634 O O . GLU B 1 67 ? -9.195 8.195 17.328 1 91.31 67 GLU B O 1
ATOM 1639 N N . ASN B 1 68 ? -9.281 5.992 17.75 1 84.5 68 ASN B N 1
ATOM 1640 C CA . ASN B 1 68 ? -9.594 6.18 19.172 1 84.5 68 ASN B CA 1
ATOM 1641 C C . ASN B 1 68 ? -8.328 6.25 20.016 1 84.5 68 ASN B C 1
ATOM 1643 O O . ASN B 1 68 ? -7.504 5.332 19.984 1 84.5 68 ASN B O 1
ATOM 1647 N N . GLU B 1 69 ? -8.156 7.297 20.516 1 79.5 69 GLU B N 1
ATOM 1648 C CA . GLU B 1 69 ? -6.949 7.438 21.312 1 79.5 69 GLU B CA 1
ATOM 1649 C C . GLU B 1 69 ? -7.207 8.289 22.562 1 79.5 69 GLU B C 1
ATOM 1651 O O . GLU B 1 69 ? -8.188 9.031 22.609 1 79.5 69 GLU B O 1
ATOM 1656 N N . MET B 1 70 ? -6.418 8.234 23.531 1 74.88 70 MET B N 1
ATOM 1657 C CA . MET B 1 70 ? -6.57 8.961 24.797 1 74.88 70 MET B CA 1
ATOM 1658 C C . MET B 1 70 ? -6.016 10.383 24.672 1 74.88 70 MET B C 1
ATOM 1660 O O . MET B 1 70 ? -6.547 11.312 25.281 1 74.88 70 MET B O 1
ATOM 1664 N N . ARG B 1 71 ? -5.012 10.586 23.953 1 79.94 71 ARG B N 1
ATOM 1665 C CA . ARG B 1 71 ? -4.395 11.906 23.938 1 79.94 71 ARG B CA 1
ATOM 1666 C C . ARG B 1 71 ? -4.246 12.43 22.516 1 79.94 71 ARG B C 1
ATOM 1668 O O . ARG B 1 71 ? -4.875 13.422 22.156 1 79.94 71 ARG B O 1
ATOM 1675 N N . SER B 1 72 ? -3.305 12.023 21.906 1 90.5 72 SER B N 1
ATOM 1676 C CA . SER B 1 72 ? -2.992 12.492 20.562 1 90.5 72 SER B CA 1
ATOM 1677 C C . SER B 1 72 ? -2.654 11.336 19.641 1 90.5 72 SER B C 1
ATOM 1679 O O . SER B 1 72 ? -2.381 10.227 20.094 1 90.5 72 SER B O 1
ATOM 1681 N N . ILE B 1 73 ? -2.885 11.68 18.406 1 94.31 73 ILE B N 1
ATOM 1682 C CA . ILE B 1 73 ? -2.426 10.711 17.422 1 94.31 73 ILE B CA 1
ATOM 1683 C C . ILE B 1 73 ? -1.299 11.32 16.578 1 94.31 73 ILE B C 1
ATOM 1685 O O . ILE B 1 73 ? -1.124 12.539 16.562 1 94.31 73 ILE B O 1
ATOM 1689 N N . ASN B 1 74 ? -0.462 10.445 15.906 1 95.88 74 ASN B N 1
ATOM 1690 C CA . ASN B 1 74 ? 0.625 10.828 15.008 1 95.88 74 ASN B CA 1
ATOM 1691 C C . ASN B 1 74 ? 0.398 10.312 13.594 1 95.88 74 ASN B C 1
ATOM 1693 O O . ASN B 1 74 ? 1.087 9.391 13.148 1 95.88 74 ASN B O 1
ATOM 1697 N N . PRO B 1 75 ? -0.505 10.977 12.875 1 97.44 75 PRO B N 1
ATOM 1698 C CA . PRO B 1 75 ? -0.832 10.492 11.531 1 97.44 75 PRO B CA 1
ATOM 1699 C C . PRO B 1 75 ? 0.263 10.805 10.508 1 97.44 75 PRO B C 1
ATOM 1701 O O . PRO B 1 75 ? 1.079 11.703 10.734 1 97.44 75 PRO B O 1
ATOM 1704 N N . PHE B 1 76 ? 0.292 10.008 9.461 1 98.31 76 PHE B N 1
ATOM 1705 C CA . PHE B 1 76 ? 1.165 10.266 8.32 1 98.31 76 PHE B CA 1
ATOM 1706 C C . PHE B 1 76 ? 0.574 9.688 7.039 1 98.31 76 PHE B C 1
ATOM 1708 O O . PHE B 1 76 ? -0.297 8.82 7.09 1 98.31 76 PHE B O 1
ATOM 1715 N N . LEU B 1 77 ? 0.978 10.203 5.918 1 98.5 77 LEU B N 1
ATOM 1716 C CA . LEU B 1 77 ? 0.584 9.703 4.609 1 98.5 77 LEU B CA 1
ATOM 1717 C C . LEU B 1 77 ? 1.71 8.891 3.977 1 98.5 77 LEU B C 1
ATOM 1719 O O . LEU B 1 77 ? 2.881 9.266 4.078 1 98.5 77 LEU B O 1
ATOM 1723 N N . VAL B 1 78 ? 1.354 7.797 3.428 1 98.25 78 VAL B N 1
ATOM 1724 C CA . VAL B 1 78 ? 2.221 7.07 2.508 1 98.25 78 VAL B CA 1
ATOM 1725 C C . VAL B 1 78 ? 1.688 7.203 1.083 1 98.25 78 VAL B C 1
ATOM 1727 O O . VAL B 1 78 ? 0.533 6.867 0.811 1 98.25 78 VAL B O 1
ATOM 1730 N N . ILE B 1 79 ? 2.479 7.676 0.189 1 98.38 79 ILE B N 1
ATOM 1731 C CA . ILE B 1 79 ? 2.109 7.895 -1.205 1 98.38 79 ILE B CA 1
ATOM 1732 C C . ILE B 1 79 ? 3.018 7.074 -2.115 1 98.38 79 ILE B C 1
ATOM 1734 O O . ILE B 1 79 ? 4.242 7.203 -2.064 1 98.38 79 ILE B O 1
ATOM 1738 N N . LYS B 1 80 ? 2.451 6.207 -2.895 1 97.69 80 LYS B N 1
ATOM 1739 C CA . LYS B 1 80 ? 3.189 5.355 -3.824 1 97.69 80 LYS B CA 1
ATOM 1740 C C . LYS B 1 80 ? 2.787 5.641 -5.27 1 97.69 80 LYS B C 1
ATOM 1742 O O . LYS B 1 80 ? 1.6 5.629 -5.602 1 97.69 80 LYS B O 1
ATOM 1747 N N . HIS B 1 81 ? 3.75 5.883 -6.117 1 95.38 81 HIS B N 1
ATOM 1748 C CA . HIS B 1 81 ? 3.471 6.223 -7.508 1 95.38 81 HIS B CA 1
ATOM 1749 C C . HIS B 1 81 ? 4.633 5.832 -8.414 1 95.38 81 HIS B C 1
ATOM 1751 O O . HIS B 1 81 ? 5.703 5.449 -7.934 1 95.38 81 HIS B O 1
ATOM 1757 N N . THR B 1 82 ? 4.398 5.918 -9.703 1 92.94 82 THR B N 1
ATOM 1758 C CA . THR B 1 82 ? 5.418 5.59 -10.695 1 92.94 82 THR B CA 1
ATOM 1759 C C . THR B 1 82 ? 5.543 6.707 -11.727 1 92.94 82 THR B C 1
ATOM 1761 O O . THR B 1 82 ? 5.734 6.441 -12.922 1 92.94 82 THR B O 1
ATOM 1764 N N . CYS B 1 83 ? 5.422 7.906 -11.312 1 94.06 83 CYS B N 1
ATOM 1765 C CA . CYS B 1 83 ? 5.395 9.047 -12.219 1 94.06 83 CYS B CA 1
ATOM 1766 C C . CYS B 1 83 ? 6.652 9.094 -13.078 1 94.06 83 CYS B C 1
ATOM 1768 O O . CYS B 1 83 ? 6.594 9.477 -14.25 1 94.06 83 CYS B O 1
ATOM 1770 N N . ARG B 1 84 ? 7.746 8.711 -12.641 1 92.12 84 ARG B N 1
ATOM 1771 C CA . ARG B 1 84 ? 9.016 8.789 -13.352 1 92.12 84 ARG B CA 1
ATOM 1772 C C . ARG B 1 84 ? 9.352 7.461 -14.023 1 92.12 84 ARG B C 1
ATOM 1774 O O . ARG B 1 84 ? 10.492 7.242 -14.43 1 92.12 84 ARG B O 1
ATOM 1781 N N . GLY B 1 85 ? 8.398 6.477 -13.891 1 88.56 85 GLY B N 1
ATOM 1782 C CA . GLY B 1 85 ? 8.57 5.203 -14.57 1 88.56 85 GLY B CA 1
ATOM 1783 C C . GLY B 1 85 ? 9.086 4.105 -13.664 1 88.56 85 GLY B C 1
ATOM 1784 O O . GLY B 1 85 ? 9.312 2.979 -14.109 1 88.56 85 GLY B O 1
ATOM 1785 N N . TYR B 1 86 ? 9.398 4.504 -12.461 1 88.31 86 TYR B N 1
ATOM 1786 C CA . TYR B 1 86 ? 9.812 3.523 -11.461 1 88.31 86 TYR B CA 1
ATOM 1787 C C . TYR B 1 86 ? 9.086 3.746 -10.141 1 88.31 86 TYR B C 1
ATOM 1789 O O . TYR B 1 86 ? 8.57 4.84 -9.883 1 88.31 86 TYR B O 1
ATOM 1797 N N . PRO B 1 87 ? 8.93 2.656 -9.367 1 91.94 87 PRO B N 1
ATOM 1798 C CA . PRO B 1 87 ? 8.188 2.785 -8.109 1 91.94 87 PRO B CA 1
ATOM 1799 C C . PRO B 1 87 ? 8.836 3.781 -7.145 1 91.94 87 PRO B C 1
ATOM 1801 O O . PRO B 1 87 ? 10.039 3.719 -6.902 1 91.94 87 PRO B O 1
ATOM 1804 N N . GLU B 1 88 ? 8.07 4.719 -6.637 1 94.88 88 GLU B N 1
ATOM 1805 C CA . GLU B 1 88 ? 8.477 5.684 -5.621 1 94.88 88 GLU B CA 1
ATOM 1806 C C . GLU B 1 88 ? 7.496 5.703 -4.453 1 94.88 88 GLU B C 1
ATOM 1808 O O . GLU B 1 88 ? 6.289 5.531 -4.645 1 94.88 88 GLU B O 1
ATOM 1813 N N . LYS B 1 89 ? 8.031 5.906 -3.314 1 96.56 89 LYS B N 1
ATOM 1814 C CA . LYS B 1 89 ? 7.262 5.98 -2.076 1 96.56 89 LYS B CA 1
ATOM 1815 C C . LYS B 1 89 ? 7.621 7.23 -1.28 1 96.56 89 LYS B C 1
ATOM 1817 O O . LYS B 1 89 ? 8.797 7.512 -1.051 1 96.56 89 LYS B O 1
ATOM 1822 N N . LEU B 1 90 ? 6.637 8.016 -0.938 1 98 90 LEU B N 1
ATOM 1823 C CA . LEU B 1 90 ? 6.801 9.188 -0.086 1 98 90 LEU B CA 1
ATOM 1824 C C . LEU B 1 90 ? 6.066 9 1.239 1 98 90 LEU B C 1
ATOM 1826 O O . LEU B 1 90 ? 4.98 8.422 1.276 1 98 90 LEU B O 1
ATOM 1830 N N . ILE B 1 91 ? 6.672 9.508 2.283 1 98.25 91 ILE B N 1
ATOM 1831 C CA . ILE B 1 91 ? 6.051 9.523 3.602 1 98.25 91 ILE B CA 1
ATOM 1832 C C . ILE B 1 91 ? 5.941 10.961 4.105 1 98.25 91 ILE B C 1
ATOM 1834 O O . ILE B 1 91 ? 6.938 11.688 4.141 1 98.25 91 ILE B O 1
ATOM 1838 N N . VAL B 1 92 ? 4.781 11.391 4.441 1 98.69 92 VAL B N 1
ATOM 1839 C CA . VAL B 1 92 ? 4.527 12.734 4.945 1 98.69 92 VAL B CA 1
ATOM 1840 C C . VAL B 1 92 ? 3.984 12.664 6.371 1 98.69 92 VAL B C 1
ATOM 1842 O O . VAL B 1 92 ? 2.82 12.312 6.578 1 98.69 92 VAL B O 1
ATOM 1845 N N . ASP B 1 93 ? 4.695 13.125 7.289 1 98.19 93 ASP B N 1
ATOM 1846 C CA . ASP B 1 93 ? 4.316 13.133 8.703 1 98.19 93 ASP B CA 1
ATOM 1847 C C . ASP B 1 93 ? 3.531 14.391 9.055 1 98.19 93 ASP B C 1
ATOM 1849 O O . ASP B 1 93 ? 3.908 15.492 8.656 1 98.19 93 ASP B O 1
ATOM 1853 N N . PHE B 1 94 ? 2.479 14.18 9.781 1 97.75 94 PHE B N 1
ATOM 1854 C CA . PHE B 1 94 ? 1.661 15.32 10.188 1 97.75 94 PHE B CA 1
ATOM 1855 C C . PHE B 1 94 ? 2.086 15.836 11.555 1 97.75 94 PHE B C 1
ATOM 1857 O O . PHE B 1 94 ? 1.666 16.922 11.969 1 97.75 94 PHE B O 1
ATOM 1864 N N . GLY B 1 95 ? 2.873 15.055 12.289 1 94.75 95 GLY B N 1
ATOM 1865 C CA . GLY B 1 95 ? 3.182 15.398 13.664 1 94.75 95 GLY B CA 1
ATOM 1866 C C . GLY B 1 95 ? 2.09 15 14.641 1 94.75 95 GLY B C 1
ATOM 1867 O O . GLY B 1 95 ? 1.362 14.031 14.406 1 94.75 95 GLY B O 1
ATOM 1868 N N . HIS B 1 96 ? 2.033 15.688 15.766 1 93.44 96 HIS B N 1
ATOM 1869 C CA . HIS B 1 96 ? 1.072 15.383 16.828 1 93.44 96 HIS B CA 1
ATOM 1870 C C . HIS B 1 96 ? -0.242 16.125 16.594 1 93.44 96 HIS B C 1
ATOM 1872 O O . HIS B 1 96 ? -0.264 17.359 16.531 1 93.44 96 HIS B O 1
ATOM 1878 N N . ILE B 1 97 ? -1.261 15.328 16.5 1 93.81 97 ILE B N 1
ATOM 1879 C CA . ILE B 1 97 ? -2.59 15.891 16.281 1 93.81 97 ILE B CA 1
ATOM 1880 C C . ILE B 1 97 ? -3.488 15.57 17.469 1 93.81 97 ILE B C 1
ATOM 1882 O O . ILE B 1 97 ? -3.645 14.406 17.844 1 93.81 97 ILE B O 1
ATOM 1886 N N . LYS B 1 98 ? -4.18 16.5 18.047 1 91.25 98 LYS B N 1
ATOM 1887 C CA . LYS B 1 98 ? -4.949 16.328 19.281 1 91.25 98 LYS B CA 1
ATOM 1888 C C . LYS B 1 98 ? -6.445 16.484 19.016 1 91.25 98 LYS B C 1
ATOM 1890 O O . LYS B 1 98 ? -7.266 16.203 19.891 1 91.25 98 LYS B O 1
ATOM 1895 N N . ARG B 1 99 ? -6.746 17.016 17.859 1 92.69 99 ARG B N 1
ATOM 1896 C CA . ARG B 1 99 ? -8.133 17.25 17.484 1 92.69 99 ARG B CA 1
ATOM 1897 C C . ARG B 1 99 ? -8.375 16.875 16.031 1 92.69 99 ARG B C 1
ATOM 1899 O O . ARG B 1 99 ? -7.43 16.656 15.266 1 92.69 99 ARG B O 1
ATOM 1906 N N . ASN B 1 100 ? -9.617 16.891 15.648 1 95.06 100 ASN B N 1
ATOM 1907 C CA . ASN B 1 100 ? -9.969 16.641 14.25 1 95.06 100 ASN B CA 1
ATOM 1908 C C . ASN B 1 100 ? -9.312 17.672 13.32 1 95.06 100 ASN B C 1
ATOM 1910 O O . ASN B 1 100 ? -9.258 18.859 13.641 1 95.06 100 ASN B O 1
ATOM 1914 N N . ILE B 1 101 ? -8.82 17.188 12.195 1 96.56 101 ILE B N 1
ATOM 1915 C CA . ILE B 1 101 ? -8.164 18.094 11.266 1 96.56 101 ILE B CA 1
ATOM 1916 C C . ILE B 1 101 ? -8.531 17.734 9.828 1 96.56 101 ILE B C 1
ATOM 1918 O O . ILE B 1 101 ? -8.664 16.562 9.5 1 96.56 101 ILE B O 1
ATOM 1922 N N . LEU B 1 102 ? -8.727 18.734 9.008 1 97.69 102 LEU B N 1
ATOM 1923 C CA . LEU B 1 102 ? -8.828 18.625 7.555 1 97.69 102 LEU B CA 1
ATOM 1924 C C . LEU B 1 102 ? -7.656 19.328 6.879 1 97.69 102 LEU B C 1
ATOM 1926 O O . LEU B 1 102 ? -7.414 20.516 7.117 1 97.69 102 LEU B O 1
ATOM 1930 N N . VAL B 1 103 ? -6.938 18.625 6.148 1 98.25 103 VAL B N 1
ATOM 1931 C CA . VAL B 1 103 ? -5.848 19.219 5.383 1 98.25 103 VAL B CA 1
ATOM 1932 C C . VAL B 1 103 ? -6.172 19.156 3.891 1 98.25 103 VAL B C 1
ATOM 1934 O O . VAL B 1 103 ? -6.309 18.078 3.32 1 98.25 103 VAL B O 1
ATOM 1937 N N . ASN B 1 104 ? -6.273 20.234 3.307 1 98 104 ASN B N 1
ATOM 1938 C CA . ASN B 1 104 ? -6.402 20.344 1.856 1 98 104 ASN B CA 1
ATOM 1939 C C . ASN B 1 104 ? -5.066 20.688 1.197 1 98 104 ASN B C 1
ATOM 1941 O O . ASN B 1 104 ? -4.547 21.781 1.361 1 98 104 ASN B O 1
ATOM 1945 N N . PHE B 1 105 ? -4.57 19.75 0.405 1 98.38 105 PHE B N 1
ATOM 1946 C CA . PHE B 1 105 ? -3.248 19.922 -0.186 1 98.38 105 PHE B CA 1
ATOM 1947 C C . PHE B 1 105 ? -3.344 20.625 -1.537 1 98.38 105 PHE B C 1
ATOM 1949 O O . PHE B 1 105 ? -2.324 20.953 -2.141 1 98.38 105 PHE B O 1
ATOM 1956 N N . ASP B 1 106 ? -4.566 20.812 -2.041 1 97.5 106 ASP B N 1
ATOM 1957 C CA . ASP B 1 106 ? -4.758 21.375 -3.377 1 97.5 106 ASP B CA 1
ATOM 1958 C C . ASP B 1 106 ? -4.078 20.5 -4.434 1 97.5 106 ASP B C 1
ATOM 1960 O O . ASP B 1 106 ? -4.328 19.297 -4.512 1 97.5 106 ASP B O 1
ATOM 1964 N N . GLU B 1 107 ? -3.336 21.109 -5.402 1 97.44 107 GLU B N 1
ATOM 1965 C CA . GLU B 1 107 ? -2.635 20.359 -6.438 1 97.44 107 GLU B CA 1
ATOM 1966 C C . GLU B 1 107 ? -1.176 20.125 -6.055 1 97.44 107 GLU B C 1
ATOM 1968 O O . GLU B 1 107 ? -0.479 21.062 -5.645 1 97.44 107 GLU B O 1
ATOM 1973 N N . LEU B 1 108 ? -0.714 18.906 -6.191 1 97.06 108 LEU B N 1
ATOM 1974 C CA . LEU B 1 108 ? 0.635 18.5 -5.82 1 97.06 108 LEU B CA 1
ATOM 1975 C C . LEU B 1 108 ? 1.339 17.828 -6.992 1 97.06 108 LEU B C 1
ATOM 1977 O O . LEU B 1 108 ? 0.81 16.875 -7.582 1 97.06 108 LEU B O 1
ATOM 1981 N N . ASP B 1 109 ? 2.457 18.312 -7.316 1 97.31 109 ASP B N 1
ATOM 1982 C CA . ASP B 1 109 ? 3.295 17.688 -8.328 1 97.31 109 ASP B CA 1
ATOM 1983 C C . ASP B 1 109 ? 4.168 16.594 -7.723 1 97.31 109 ASP B C 1
ATOM 1985 O O . ASP B 1 109 ? 5.113 16.875 -6.988 1 97.31 109 ASP B O 1
ATOM 1989 N N . LEU B 1 110 ? 3.861 15.352 -8.094 1 97.44 110 LEU B N 1
ATOM 1990 C CA . LEU B 1 110 ? 4.535 14.203 -7.488 1 97.44 110 LEU B CA 1
ATOM 1991 C C . LEU B 1 110 ? 6 14.156 -7.91 1 97.44 110 LEU B C 1
ATOM 1993 O O . LEU B 1 110 ? 6.797 13.422 -7.32 1 97.44 110 LEU B O 1
ATOM 1997 N N . GLU B 1 111 ? 6.348 14.953 -8.844 1 96.5 111 GLU B N 1
ATOM 1998 C CA . GLU B 1 111 ? 7.727 14.961 -9.32 1 96.5 111 GLU B CA 1
ATOM 1999 C C . GLU B 1 111 ? 8.5 16.156 -8.766 1 96.5 111 GLU B C 1
ATOM 2001 O O . GLU B 1 111 ? 9.672 16.344 -9.094 1 96.5 111 GLU B O 1
ATOM 2006 N N . GLU B 1 112 ? 7.82 16.938 -7.91 1 96.44 112 GLU B N 1
ATOM 2007 C CA . GLU B 1 112 ? 8.469 18.047 -7.219 1 96.44 112 GLU B CA 1
ATOM 2008 C C . GLU B 1 112 ? 9.438 17.547 -6.148 1 96.44 112 GLU B C 1
ATOM 2010 O O . GLU B 1 112 ? 9.023 16.844 -5.223 1 96.44 112 GLU B O 1
ATOM 2015 N N . PRO B 1 113 ? 10.742 17.922 -6.25 1 95.94 113 PRO B N 1
ATOM 2016 C CA . PRO B 1 113 ? 11.734 17.406 -5.309 1 95.94 113 PRO B CA 1
ATOM 2017 C C . PRO B 1 113 ? 11.422 17.781 -3.859 1 95.94 113 PRO B C 1
ATOM 2019 O O . PRO B 1 113 ? 11.734 17.016 -2.941 1 95.94 113 PRO B O 1
ATOM 2022 N N . ALA B 1 114 ? 10.805 18.891 -3.658 1 97.81 114 ALA B N 1
ATOM 2023 C CA . ALA B 1 114 ? 10.539 19.375 -2.307 1 97.81 114 ALA B CA 1
ATOM 2024 C C . ALA B 1 114 ? 9.109 19.047 -1.882 1 97.81 114 ALA B C 1
ATOM 2026 O O . ALA B 1 114 ? 8.57 19.656 -0.955 1 97.81 114 ALA B O 1
ATOM 2027 N N . LEU B 1 115 ? 8.508 18.172 -2.535 1 98.25 115 LEU B N 1
ATOM 2028 C CA . LEU B 1 115 ? 7.086 17.906 -2.354 1 98.25 115 LEU B CA 1
ATOM 2029 C C . LEU B 1 115 ? 6.773 17.609 -0.891 1 98.25 115 LEU B C 1
ATOM 2031 O O . LEU B 1 115 ? 5.809 18.141 -0.337 1 98.25 115 LEU B O 1
ATOM 2035 N N . VAL B 1 116 ? 7.539 16.734 -0.222 1 98.5 116 VAL B N 1
ATOM 2036 C CA . VAL B 1 116 ? 7.281 16.344 1.16 1 98.5 116 VAL B CA 1
ATOM 2037 C C . VAL B 1 116 ? 7.309 17.578 2.061 1 98.5 116 VAL B C 1
ATOM 2039 O O . VAL B 1 116 ? 6.426 17.75 2.904 1 98.5 116 VAL B O 1
ATOM 2042 N N . LYS B 1 117 ? 8.289 18.375 1.879 1 98.19 117 LYS B N 1
ATOM 2043 C CA . LYS B 1 117 ? 8.398 19.594 2.668 1 98.19 117 LYS B CA 1
ATOM 2044 C C . LYS B 1 117 ? 7.203 20.516 2.439 1 98.19 117 LYS B C 1
ATOM 2046 O O . LYS B 1 117 ? 6.656 21.078 3.391 1 98.19 117 LYS B O 1
ATOM 2051 N N . LEU B 1 118 ? 6.828 20.672 1.21 1 98.19 118 LEU B N 1
ATOM 2052 C CA . LEU B 1 118 ? 5.68 21.5 0.857 1 98.19 118 LEU B CA 1
ATOM 2053 C C . LEU B 1 118 ? 4.414 21 1.538 1 98.19 118 LEU B C 1
ATOM 2055 O O . LEU B 1 118 ? 3.623 21.781 2.057 1 98.19 118 LEU B O 1
ATOM 2059 N N . MET B 1 119 ? 4.297 19.703 1.513 1 98.56 119 MET B N 1
ATOM 2060 C CA . MET B 1 119 ? 3.115 19.109 2.131 1 98.56 119 MET B CA 1
ATOM 2061 C C . MET B 1 119 ? 3.137 19.312 3.645 1 98.56 119 MET B C 1
ATOM 2063 O O . MET B 1 119 ? 2.113 19.641 4.246 1 98.56 119 MET B O 1
ATOM 2067 N N . GLN B 1 120 ? 4.266 19.125 4.238 1 98.31 120 GLN B N 1
ATOM 2068 C CA . GLN B 1 120 ? 4.383 19.312 5.684 1 98.31 120 GLN B CA 1
ATOM 2069 C C . GLN B 1 120 ? 4.102 20.75 6.082 1 98.31 120 GLN B C 1
ATOM 2071 O O . GLN B 1 120 ? 3.49 21.016 7.121 1 98.31 120 GLN B O 1
ATOM 2076 N N . GLU B 1 121 ? 4.535 21.641 5.289 1 97.56 121 GLU B N 1
ATOM 2077 C CA . GLU B 1 121 ? 4.25 23.047 5.555 1 97.56 121 GLU B CA 1
ATOM 2078 C C . GLU B 1 121 ? 2.746 23.312 5.547 1 97.56 121 GLU B C 1
ATOM 2080 O O . GLU B 1 121 ? 2.236 24.062 6.391 1 97.56 121 GLU B O 1
ATOM 2085 N N . LYS B 1 122 ? 2.088 22.766 4.598 1 97.69 122 LYS B N 1
ATOM 2086 C CA . LYS B 1 122 ? 0.636 22.906 4.539 1 97.69 122 LYS B CA 1
ATOM 2087 C C . LYS B 1 122 ? -0.026 22.328 5.785 1 97.69 122 LYS B C 1
ATOM 2089 O O . LYS B 1 122 ? -0.982 22.906 6.309 1 97.69 122 LYS B O 1
ATOM 2094 N N . VAL B 1 123 ? 0.415 21.172 6.223 1 97.81 123 VAL B N 1
ATOM 2095 C CA . VAL B 1 123 ? -0.118 20.547 7.426 1 97.81 123 VAL B CA 1
ATOM 2096 C C . VAL B 1 123 ? 0.073 21.469 8.617 1 97.81 123 VAL B C 1
ATOM 2098 O O . VAL B 1 123 ? -0.855 21.688 9.406 1 97.81 123 VAL B O 1
ATOM 2101 N N . ILE B 1 124 ? 1.245 22 8.797 1 96.19 124 ILE B N 1
ATOM 2102 C CA . ILE B 1 124 ? 1.57 22.891 9.898 1 96.19 124 ILE B CA 1
ATOM 2103 C C . ILE B 1 124 ? 0.654 24.109 9.859 1 96.19 124 ILE B C 1
ATOM 2105 O O . ILE B 1 124 ? 0.167 24.562 10.898 1 96.19 124 ILE B O 1
ATOM 2109 N N . GLU B 1 125 ? 0.471 24.625 8.648 1 95.81 125 GLU B N 1
ATOM 2110 C CA . GLU B 1 125 ? -0.42 25.766 8.492 1 95.81 125 GLU B CA 1
ATOM 2111 C C . GLU B 1 125 ? -1.825 25.438 8.992 1 95.81 125 GLU B C 1
ATOM 2113 O O . GLU B 1 125 ? -2.455 26.266 9.656 1 95.81 125 GLU B O 1
ATOM 2118 N N . GLU B 1 126 ? -2.322 24.281 8.664 1 94.88 126 GLU B N 1
ATOM 2119 C CA . GLU B 1 126 ? -3.656 23.875 9.094 1 94.88 126 GLU B CA 1
ATOM 2120 C C . GLU B 1 126 ? -3.723 23.703 10.609 1 94.88 126 GLU B C 1
ATOM 2122 O O . GLU B 1 126 ? -4.711 24.094 11.234 1 94.88 126 GLU B O 1
ATOM 2127 N N . ILE B 1 127 ? -2.693 23.141 11.172 1 92.94 127 ILE B N 1
ATOM 2128 C CA . ILE B 1 127 ? -2.645 22.938 12.617 1 92.94 127 ILE B CA 1
ATOM 2129 C C . ILE B 1 127 ? -2.635 24.281 13.32 1 92.94 127 ILE B C 1
ATOM 2131 O O . ILE B 1 127 ? -3.338 24.484 14.32 1 92.94 127 ILE B O 1
ATOM 2135 N N . ARG B 1 128 ? -1.884 25.203 12.844 1 91.94 128 ARG B N 1
ATOM 2136 C CA . ARG B 1 128 ? -1.813 26.547 13.422 1 91.94 128 ARG B CA 1
ATOM 2137 C C . ARG B 1 128 ? -3.168 27.234 13.359 1 91.94 128 ARG B C 1
ATOM 2139 O O . ARG B 1 128 ? -3.588 27.891 14.328 1 91.94 128 ARG B O 1
ATOM 2146 N N . ALA B 1 129 ? -3.803 27.047 12.219 1 90.44 129 ALA B N 1
ATOM 2147 C CA . ALA B 1 129 ? -5.125 27.641 12.039 1 90.44 129 ALA B CA 1
ATOM 2148 C C . ALA B 1 129 ? -6.125 27.078 13.039 1 90.44 129 ALA B C 1
ATOM 2150 O O . ALA B 1 129 ? -6.992 27.797 13.539 1 90.44 129 ALA B O 1
ATOM 2151 N N . LEU B 1 130 ? -6.004 25.859 13.391 1 86.12 130 LEU B N 1
ATOM 2152 C CA . LEU B 1 130 ? -6.895 25.172 14.328 1 86.12 130 LEU B CA 1
ATOM 2153 C C . LEU B 1 130 ? -6.645 25.656 15.758 1 86.12 130 LEU B C 1
ATOM 2155 O O . LEU B 1 130 ? -7.582 25.75 16.562 1 86.12 130 LEU B O 1
ATOM 2159 N N . ASN B 1 131 ? -5.363 25.906 16.078 1 80.88 131 ASN B N 1
ATOM 2160 C CA . ASN B 1 131 ? -5.02 26.328 17.422 1 80.88 131 ASN B CA 1
ATOM 2161 C C . ASN B 1 131 ? -5.383 27.781 17.672 1 80.88 131 ASN B C 1
ATOM 2163 O O . ASN B 1 131 ? -5.555 28.203 18.812 1 80.88 131 ASN B O 1
ATOM 2167 N N . TRP B 1 132 ? -5.445 28.562 16.578 1 74.56 132 TRP B N 1
ATOM 2168 C CA . TRP B 1 132 ? -5.863 29.953 16.719 1 74.56 132 TRP B CA 1
ATOM 2169 C C . TRP B 1 132 ? -7.375 30.062 16.875 1 74.56 132 TRP B C 1
ATOM 2171 O O . TRP B 1 132 ? -7.891 31.062 17.359 1 74.56 132 TRP B O 1
ATOM 2181 N N . LEU B 1 133 ? -8.125 29.125 16.438 1 62.38 133 LEU B N 1
ATOM 2182 C CA . LEU B 1 133 ? -9.57 29.125 16.609 1 62.38 133 LEU B CA 1
ATOM 2183 C C . LEU B 1 133 ? -9.961 28.562 17.984 1 62.38 133 LEU B C 1
ATOM 2185 O O . LEU B 1 133 ? -10.922 29.047 18.594 1 62.38 133 LEU B O 1
#

Nearest PDB structures (foldseek):
  8qox-assembly1_X  TM=5.142E-01  e=1.084E-02  Sulfolobus acidocaldarius DSM 639
  5urm-assembly1_A  TM=5.730E-01  e=6.336E-02  Homo sapiens
  8vly-assembly1_A  TM=4.002E-01  e=1.372E-02  Homo sapiens
  7bdk-assembly1_B  TM=5.996E-01  e=3.292E-01  Homo sapiens
  1ggu-assembly1_B  TM=5.328E-01  e=5.271E-01  Homo sapiens

Radius of gyration: 23.64 Å; Cα contacts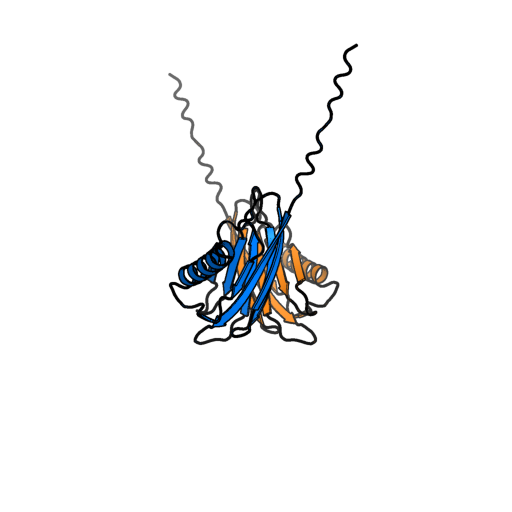 (8 Å, |Δi|>4): 571; chains: 2; bounding box: 67×62×78 Å

Organism: Trichostrongylus colubriformis (NCBI:txid6319)

Foldseek 3Di:
DPPPPPPPPPCVLQFDKAKEKEKEFEDFPPDWWKKKKWKWWDDDPDIGTFWIDIDTPGDMDMDMGMDGGNAWIWIKMWMWICSVNDIDIDIATLGTDGHYFYFYLYYAYPPDPCRNVSRNVSSVVRRVVVVVD/DPPPPPPPPPCVLQFDKAKEKEKEFEDFPPDWWKKKKWKWWDDDPDIGTFWIDIDTPGDMDMDMGMDGGNFWIWIKMWMWICSVNDIDIDIATLGTDGHYFYFYLYYAYPPDPCRNVSRNVSSVVRRVVVVVD

Solvent-accessible surface area (backbone atoms only — not comparable to full-atom values): 15049 Å² total; per-residue (Å²): 134,83,78,76,74,75,73,73,74,73,70,71,73,66,58,41,79,33,38,46,33,41,36,33,24,46,38,46,92,88,49,75,42,29,34,40,40,34,39,32,30,66,50,92,85,60,66,43,80,46,33,64,54,54,37,45,40,66,42,74,47,75,46,64,28,66,45,77,35,72,64,61,45,39,39,30,38,42,39,37,35,42,76,86,75,48,82,43,76,46,72,41,63,66,48,82,40,72,55,68,45,70,42,75,62,50,76,39,51,75,78,43,91,57,39,56,60,56,51,40,51,51,44,51,52,44,52,52,56,57,74,72,103,134,84,77,78,74,75,74,74,75,74,70,70,72,66,58,40,79,34,40,46,32,42,35,32,24,45,38,47,91,88,48,75,42,29,33,39,40,34,39,31,31,66,50,92,86,60,66,42,79,47,32,67,52,54,38,44,40,67,42,74,48,75,46,63,26,66,47,77,33,73,65,60,46,39,40,32,36,40,40,37,35,42,76,87,76,48,83,43,77,47,73,40,62,66,48,82,42,72,55,68,45,69,42,75,61,49,77,38,50,76,79,43,90,57,40,56,59,56,52,38,49,53,43,51,52,45,52,52,54,58,72,72,104

pLDDT: mean 88.6, std 15.02, range [39.28, 98.69]

Secondary structure (DSSP, 8-state):
--------------PEEEEEEEEEEEE-SS---EEEEEEEE--SSSPEEEEEEEEETT-EEEEEEEEEESS-B-EEEEEEE-TTSS-EEEEEE---B-S-EEEEEEEEETT-TTHHHHHHHHHHHHHHHHHH-/--------------PEEEEEEEEEEEE-SS---EEEEEEEE--SSSPEEEEEEEEETT-EEEEEEEEEESS-B-EEEEEEE-TTSS-EEEEEE---B-S-EEEEEEEEETT-TTHHHHHHHHHHHHHHHHHH-

InterPro domains:
  IPR001534 Transthyretin-like [PF01060] (24-84)
  IPR001534 Transthyretin-like [PTHR21700] (3-85)
  IPR038479 Transthyretin-like superfamily [G3DSA:2.60.40.3330] (17-121)

Sequence (266 aa):
MFIFFLLGLLLAANAKKITVEVVGKFLCHNNQVPVYIELREHDWITDDLLAWTSVMTPEIFRLTGTENEMRSINPFLVIKHTCRGYPEKLIVDFGHIKRNILVNFDELDLEEPALVKLMQEKVIEEIRALNWLMFIFFLLGLLLAANAKKITVEVVGKFLCHNNQVPVYIELREHDWITDDLLAWTSVMTPEIFRLTGTENEMRSINPFLVIKHTCRGYPEKLIVDFGHIKRNILVNFDELDLEEPALVKLMQEKVIEEIRALNWL